Protein AF-A0A535VSK5-F1 (afdb_monomer)

Structure (mmCIF, N/CA/C/O backbone):
data_AF-A0A535VSK5-F1
#
_entry.id   AF-A0A535VSK5-F1
#
loop_
_atom_site.group_PDB
_atom_site.id
_atom_site.type_symbol
_atom_site.label_atom_id
_atom_site.label_alt_id
_atom_site.label_comp_id
_atom_site.label_asym_id
_atom_site.label_entity_id
_atom_site.label_seq_id
_atom_site.pdbx_PDB_ins_code
_atom_site.Cartn_x
_atom_site.Cartn_y
_atom_site.Cartn_z
_atom_site.occupancy
_atom_site.B_iso_or_equiv
_atom_site.auth_seq_id
_atom_site.auth_comp_id
_atom_site.auth_asym_id
_atom_site.auth_atom_id
_atom_site.pdbx_PDB_model_num
ATOM 1 N N . MET A 1 1 ? 16.316 -21.470 -12.311 1.00 53.22 1 MET A N 1
ATOM 2 C CA . MET A 1 1 ? 15.854 -22.425 -11.256 1.00 53.22 1 MET A CA 1
ATOM 3 C C . MET A 1 1 ? 17.047 -23.194 -10.708 1.00 53.22 1 MET A C 1
ATOM 5 O O . MET A 1 1 ? 17.878 -23.583 -11.518 1.00 53.22 1 MET A O 1
ATOM 9 N N . GLU A 1 2 ? 17.111 -23.492 -9.401 1.00 56.69 2 GLU A N 1
ATOM 10 C CA . GLU A 1 2 ? 18.167 -24.360 -8.816 1.00 56.69 2 GLU A CA 1
ATOM 11 C C . GLU A 1 2 ? 18.301 -25.724 -9.525 1.00 56.69 2 GLU A C 1
ATOM 13 O O . GLU A 1 2 ? 19.336 -26.376 -9.435 1.00 56.69 2 GLU A O 1
ATOM 18 N N . PHE A 1 3 ? 17.278 -26.132 -10.285 1.00 59.12 3 PHE A N 1
ATOM 19 C CA . PHE A 1 3 ? 17.227 -27.398 -11.014 1.00 59.12 3 PHE A CA 1
ATOM 20 C C . PHE A 1 3 ? 17.496 -27.295 -12.530 1.00 59.12 3 PHE A C 1
ATOM 22 O O . PHE A 1 3 ? 17.517 -28.319 -13.211 1.00 59.12 3 PHE A O 1
ATOM 29 N N . GLY A 1 4 ? 17.727 -26.100 -13.091 1.00 67.75 4 GLY A N 1
ATOM 30 C CA . GLY A 1 4 ? 17.980 -25.920 -14.530 1.00 67.75 4 GLY A CA 1
ATOM 31 C C . GLY A 1 4 ? 16.915 -26.585 -15.420 1.00 67.75 4 GLY A C 1
ATOM 32 O O . GLY A 1 4 ? 15.719 -26.440 -15.187 1.00 67.75 4 GLY A O 1
ATOM 33 N N . ASN A 1 5 ? 17.343 -27.357 -16.422 1.00 66.12 5 ASN A N 1
ATOM 34 C CA . ASN A 1 5 ? 16.457 -28.127 -17.312 1.00 66.12 5 ASN A CA 1
ATOM 35 C C . ASN A 1 5 ? 15.840 -29.383 -16.663 1.00 66.12 5 ASN A C 1
ATOM 37 O O . ASN A 1 5 ? 15.295 -30.225 -17.375 1.00 66.12 5 ASN A O 1
ATOM 41 N N . PHE A 1 6 ? 15.952 -29.565 -15.346 1.00 68.00 6 PHE A N 1
ATOM 42 C CA . PHE A 1 6 ? 15.429 -30.733 -14.651 1.00 68.00 6 PHE A CA 1
ATOM 43 C C . PHE A 1 6 ? 14.185 -30.378 -13.811 1.00 68.00 6 PHE A C 1
ATOM 45 O O . PHE A 1 6 ? 14.247 -29.451 -13.007 1.00 68.00 6 PHE A O 1
ATOM 52 N N . PRO A 1 7 ? 13.068 -31.124 -13.933 1.00 79.56 7 PRO A N 1
ATOM 53 C CA . PRO A 1 7 ? 12.851 -32.249 -14.846 1.00 79.56 7 PRO A CA 1
ATOM 54 C C . PRO A 1 7 ? 12.814 -31.837 -16.339 1.00 79.56 7 PRO A C 1
ATOM 56 O O . PRO A 1 7 ? 12.337 -30.745 -16.646 1.00 79.56 7 PRO A O 1
ATOM 59 N N . PRO A 1 8 ? 13.231 -32.717 -17.283 1.00 80.50 8 PRO A N 1
ATOM 60 C CA . PRO A 1 8 ? 13.334 -32.421 -18.730 1.00 80.50 8 PRO A CA 1
ATOM 61 C C . PRO A 1 8 ? 12.055 -31.894 -19.395 1.00 80.50 8 PRO A C 1
ATOM 63 O O . PRO A 1 8 ? 12.103 -31.226 -20.431 1.00 80.50 8 PRO A O 1
ATOM 66 N N . LEU A 1 9 ? 10.903 -32.186 -18.787 1.00 84.56 9 LEU A N 1
ATOM 67 C CA . LEU A 1 9 ? 9.603 -31.661 -19.197 1.00 84.56 9 LEU A CA 1
ATOM 68 C C . LEU A 1 9 ? 9.558 -30.128 -19.150 1.00 84.56 9 LEU A C 1
ATOM 70 O O . LEU A 1 9 ? 8.930 -29.525 -20.012 1.00 84.56 9 LEU A O 1
ATOM 74 N N . ILE A 1 10 ? 10.257 -29.498 -18.203 1.00 81.38 10 ILE A N 1
ATOM 75 C CA . ILE A 1 10 ? 10.309 -28.037 -18.080 1.00 81.38 10 ILE A CA 1
ATOM 76 C C . ILE A 1 10 ? 11.096 -27.437 -19.242 1.00 81.38 10 ILE A C 1
ATOM 78 O O . ILE A 1 10 ? 10.606 -26.520 -19.890 1.00 81.38 10 ILE A O 1
ATOM 82 N N . GLY A 1 11 ? 12.271 -27.987 -19.565 1.00 79.31 11 GLY A N 1
ATOM 83 C CA . GLY A 1 11 ? 13.054 -27.523 -20.715 1.00 79.31 11 GLY A CA 1
ATOM 84 C C . GLY A 1 11 ? 12.292 -27.677 -22.037 1.00 79.31 11 GLY A C 1
ATOM 85 O O . GLY A 1 11 ? 12.301 -26.775 -22.871 1.00 79.31 11 GLY A O 1
ATOM 86 N N . SER A 1 12 ? 11.559 -28.785 -22.192 1.00 84.19 12 SER A N 1
ATOM 87 C CA . SER A 1 12 ? 10.704 -29.030 -23.365 1.00 84.19 12 SER A CA 1
ATOM 88 C C . SER A 1 12 ? 9.541 -28.036 -23.446 1.00 84.19 12 SER A C 1
ATOM 90 O O . SER A 1 12 ? 9.220 -27.541 -24.523 1.00 84.19 12 SER A O 1
ATOM 92 N N . TYR A 1 13 ? 8.928 -27.719 -22.303 1.00 85.06 13 TYR A N 1
ATOM 93 C CA . TYR A 1 13 ? 7.873 -26.717 -22.208 1.00 85.06 13 TYR A CA 1
ATOM 94 C C . TYR A 1 13 ? 8.381 -25.317 -22.567 1.00 85.06 13 TYR A C 1
ATOM 96 O O . TYR A 1 13 ? 7.790 -24.673 -23.424 1.00 85.06 13 TYR A O 1
ATOM 104 N N . VAL A 1 14 ? 9.495 -24.877 -21.970 1.00 84.88 14 VAL A N 1
ATOM 105 C CA . VAL A 1 14 ? 10.128 -23.565 -22.212 1.00 84.88 14 VAL A CA 1
ATOM 106 C C . VAL A 1 14 ? 10.391 -23.349 -23.704 1.00 84.88 14 VAL A C 1
ATOM 108 O O . VAL A 1 14 ? 10.018 -22.312 -24.249 1.00 84.88 14 VAL A O 1
ATOM 111 N N . GLN A 1 15 ? 10.939 -24.362 -24.384 1.00 83.50 15 GLN A N 1
ATOM 112 C CA . GLN A 1 15 ? 11.131 -24.328 -25.836 1.00 83.50 15 GLN A CA 1
ATOM 113 C C . GLN A 1 15 ? 9.805 -24.268 -26.603 1.00 83.50 15 GLN A C 1
ATOM 115 O O . GLN A 1 15 ? 9.691 -23.507 -27.560 1.00 83.50 15 GLN A O 1
ATOM 120 N N . PHE A 1 16 ? 8.803 -25.051 -26.190 1.00 86.81 16 PHE A N 1
ATOM 121 C CA . PHE A 1 16 ? 7.487 -25.074 -26.831 1.00 86.81 16 PHE A CA 1
ATOM 122 C C . PHE A 1 16 ? 6.771 -23.719 -26.758 1.00 86.81 16 PHE A C 1
ATOM 124 O O . PHE A 1 16 ? 6.205 -23.282 -27.758 1.00 86.81 16 PHE A O 1
ATOM 131 N N . VAL A 1 17 ? 6.809 -23.043 -25.606 1.00 85.50 17 VAL A N 1
ATOM 132 C CA . VAL A 1 17 ? 6.156 -21.734 -25.430 1.00 85.50 17 VAL A CA 1
ATOM 133 C C . VAL A 1 17 ? 6.990 -20.555 -25.931 1.00 85.50 17 VAL A C 1
ATOM 135 O O . VAL A 1 17 ? 6.504 -19.430 -25.920 1.00 85.50 17 VAL A O 1
ATOM 138 N N . GLY A 1 18 ? 8.218 -20.798 -26.398 1.00 84.56 18 GLY A N 1
ATOM 139 C CA . GLY A 1 18 ? 9.080 -19.767 -26.975 1.00 84.56 18 GLY A CA 1
ATOM 140 C C . GLY A 1 18 ? 9.772 -18.873 -25.946 1.00 84.56 18 GLY A C 1
ATOM 141 O O . GLY A 1 18 ? 10.144 -17.749 -26.273 1.00 84.56 18 GLY A O 1
ATOM 142 N N . ILE A 1 19 ? 9.952 -19.347 -24.711 1.00 85.50 19 ILE A N 1
ATOM 143 C CA . ILE A 1 19 ? 10.733 -18.633 -23.697 1.00 85.50 19 ILE A CA 1
ATOM 144 C C . ILE A 1 19 ? 12.223 -18.929 -23.926 1.00 85.50 19 ILE A C 1
ATOM 146 O O . ILE A 1 19 ? 12.616 -20.082 -24.107 1.00 85.50 19 ILE A O 1
ATOM 150 N N . ASN A 1 20 ? 13.059 -17.885 -23.932 1.00 83.44 20 ASN A N 1
ATOM 151 C CA . ASN A 1 20 ? 14.455 -17.979 -24.384 1.00 83.44 20 ASN A CA 1
ATOM 152 C C . ASN A 1 20 ? 15.338 -18.839 -23.466 1.00 83.44 20 ASN A C 1
ATOM 154 O O . ASN A 1 20 ? 16.284 -19.474 -23.937 1.00 83.44 20 ASN A O 1
ATOM 158 N N . SER A 1 21 ? 15.044 -18.873 -22.164 1.00 84.62 21 SER A N 1
ATOM 159 C CA . SER A 1 21 ? 15.812 -19.641 -21.188 1.00 84.62 21 SER A CA 1
ATOM 160 C C . SER A 1 21 ? 14.972 -20.096 -19.990 1.00 84.62 21 SER A C 1
ATOM 162 O O . SER A 1 21 ? 13.895 -19.574 -19.705 1.00 84.62 21 SER A O 1
ATOM 164 N N . VAL A 1 22 ? 15.485 -21.077 -19.241 1.00 83.62 22 VAL A N 1
ATOM 165 C CA . VAL A 1 22 ? 14.878 -21.498 -17.964 1.00 83.62 22 VAL A CA 1
ATOM 166 C C . VAL A 1 22 ? 14.908 -20.370 -16.931 1.00 83.62 22 VAL A C 1
ATOM 168 O O . VAL A 1 22 ? 14.043 -20.322 -16.057 1.00 83.62 22 VAL A O 1
ATOM 171 N N . ASP A 1 23 ? 15.887 -19.471 -17.012 1.00 84.69 23 ASP A N 1
ATOM 172 C CA . ASP A 1 23 ? 15.991 -18.345 -16.089 1.00 84.69 23 ASP A CA 1
ATOM 173 C C . ASP A 1 23 ? 14.960 -17.263 -16.411 1.00 84.69 23 ASP A C 1
ATOM 175 O O . ASP A 1 23 ? 14.339 -16.752 -15.484 1.00 84.69 23 ASP A O 1
ATOM 179 N N . ASP A 1 24 ? 14.660 -17.019 -17.689 1.00 85.06 24 ASP A N 1
ATOM 180 C CA . ASP A 1 24 ? 13.545 -16.148 -18.089 1.00 85.06 24 ASP A CA 1
ATOM 181 C C . ASP A 1 24 ? 12.202 -16.723 -17.626 1.00 85.06 24 ASP A C 1
ATOM 183 O O . ASP A 1 24 ? 11.359 -16.004 -17.093 1.00 85.06 24 ASP A O 1
ATOM 187 N N . PHE A 1 25 ? 12.020 -18.043 -17.753 1.00 87.31 25 PHE A N 1
ATOM 188 C CA . PHE A 1 25 ? 10.828 -18.719 -17.237 1.00 87.31 25 PHE A CA 1
ATOM 189 C C . PHE A 1 25 ? 10.725 -18.614 -15.709 1.00 87.31 25 PHE A C 1
ATOM 191 O O . PHE A 1 25 ? 9.654 -18.340 -15.169 1.00 87.31 25 PHE A O 1
ATOM 198 N N . ALA A 1 26 ? 11.839 -18.794 -14.995 1.00 87.12 26 ALA A N 1
ATOM 199 C CA . ALA A 1 26 ? 11.881 -18.615 -13.548 1.00 87.12 26 ALA A CA 1
ATOM 200 C C . ALA A 1 26 ? 11.580 -17.162 -13.150 1.00 87.12 26 ALA A C 1
ATOM 202 O O . ALA A 1 26 ? 10.839 -16.942 -12.196 1.00 87.12 26 ALA A O 1
ATOM 203 N N . GLY A 1 27 ? 12.102 -16.185 -13.895 1.00 87.50 27 GLY A N 1
ATOM 204 C CA . GLY A 1 27 ? 11.807 -14.767 -13.713 1.00 87.50 27 GLY A CA 1
ATOM 205 C C . GLY A 1 27 ? 10.319 -14.466 -13.880 1.00 87.50 27 GLY A C 1
ATOM 206 O O . GLY A 1 27 ? 9.726 -13.845 -13.001 1.00 87.50 27 GLY A O 1
ATOM 207 N N . ALA A 1 28 ? 9.691 -14.989 -14.936 1.00 88.12 28 ALA A N 1
ATOM 208 C CA . ALA A 1 28 ? 8.254 -14.846 -15.170 1.00 88.12 28 ALA A CA 1
ATOM 209 C C . ALA A 1 28 ? 7.414 -15.464 -14.037 1.00 88.12 28 ALA A C 1
ATOM 211 O O . ALA A 1 28 ? 6.463 -14.841 -13.558 1.00 88.12 28 ALA A O 1
ATOM 212 N N . LEU A 1 29 ? 7.786 -16.656 -13.554 1.00 90.06 29 LEU A N 1
ATOM 213 C CA . LEU A 1 29 ? 7.117 -17.309 -12.424 1.00 90.06 29 LEU A CA 1
ATOM 214 C C . LEU A 1 29 ? 7.270 -16.524 -11.119 1.00 90.06 29 LEU A C 1
ATOM 216 O O . LEU A 1 29 ? 6.291 -16.354 -10.396 1.00 90.06 29 LEU A O 1
ATOM 220 N N . VAL A 1 30 ? 8.479 -16.050 -10.807 1.00 90.88 30 VAL A N 1
ATOM 221 C CA . VAL A 1 30 ? 8.754 -15.278 -9.586 1.00 90.88 30 VAL A CA 1
ATOM 222 C C . VAL A 1 30 ? 8.030 -13.935 -9.622 1.00 90.88 30 VAL A C 1
ATOM 224 O O . VAL A 1 30 ? 7.396 -13.573 -8.631 1.00 90.88 30 VAL A O 1
ATOM 227 N N . GLY A 1 31 ? 8.060 -13.235 -10.759 1.00 90.56 31 GLY A N 1
ATOM 228 C CA . GLY A 1 31 ? 7.305 -11.998 -10.957 1.00 90.56 31 GLY A CA 1
ATOM 229 C C . GLY A 1 31 ? 5.812 -12.228 -10.736 1.00 90.56 31 GLY A C 1
ATOM 230 O O . GLY A 1 31 ? 5.207 -11.600 -9.869 1.00 90.56 31 GLY A O 1
ATOM 231 N N . SER A 1 32 ? 5.245 -13.225 -11.419 1.00 92.69 32 SER A N 1
ATOM 232 C CA . SER A 1 32 ? 3.825 -13.574 -11.287 1.00 92.69 32 SER A CA 1
ATOM 233 C C . SER A 1 32 ? 3.434 -13.957 -9.860 1.00 92.69 32 SER A C 1
ATOM 235 O O . SER A 1 32 ? 2.407 -13.513 -9.351 1.00 92.69 32 SER A O 1
ATOM 237 N N . HIS A 1 33 ? 4.273 -14.741 -9.180 1.00 92.56 33 HIS A N 1
ATOM 238 C CA . HIS A 1 33 ? 4.063 -15.104 -7.782 1.00 92.56 33 HIS A CA 1
ATOM 239 C C . HIS A 1 33 ? 4.048 -13.874 -6.866 1.00 92.56 33 HIS A C 1
ATOM 241 O O . HIS A 1 33 ? 3.184 -13.773 -5.996 1.00 92.56 33 HIS A O 1
ATOM 247 N N . SER A 1 34 ? 4.981 -12.939 -7.065 1.00 92.25 34 SER A N 1
ATOM 248 C CA . SER A 1 34 ? 5.084 -11.718 -6.263 1.00 92.25 34 SER A CA 1
ATOM 249 C C . SER A 1 34 ? 3.844 -10.826 -6.412 1.00 92.25 34 SER A C 1
ATOM 251 O O . SER A 1 34 ? 3.254 -10.420 -5.406 1.00 92.25 34 SER A O 1
ATOM 253 N N . HIS A 1 35 ? 3.385 -10.585 -7.646 1.00 92.69 35 HIS A N 1
ATOM 254 C CA . HIS A 1 35 ? 2.189 -9.773 -7.894 1.00 92.69 35 HIS A CA 1
ATOM 255 C C . HIS A 1 35 ? 0.920 -10.424 -7.323 1.00 92.69 35 HIS A C 1
ATOM 257 O O . HIS A 1 35 ? 0.152 -9.764 -6.617 1.00 92.69 35 HIS A O 1
ATOM 263 N N . GLU A 1 36 ? 0.725 -11.733 -7.521 1.00 95.31 36 GLU A N 1
ATOM 264 C CA . GLU A 1 36 ? -0.435 -12.444 -6.965 1.00 95.31 36 GLU A CA 1
ATOM 265 C C . GLU A 1 36 ? -0.406 -12.511 -5.429 1.00 95.31 36 GLU A C 1
ATOM 267 O O . GLU A 1 36 ? -1.458 -12.430 -4.788 1.00 95.31 36 GLU A O 1
ATOM 272 N N . MET A 1 37 ? 0.777 -12.605 -4.809 1.00 95.12 37 MET A N 1
ATOM 273 C CA . MET A 1 37 ? 0.939 -12.497 -3.353 1.00 95.12 37 MET A CA 1
ATOM 274 C C . MET A 1 37 ? 0.472 -11.129 -2.844 1.00 95.12 37 MET A C 1
ATOM 276 O O . MET A 1 37 ? -0.312 -11.065 -1.892 1.00 95.12 37 MET A O 1
ATOM 280 N N . ALA A 1 38 ? 0.902 -10.042 -3.492 1.00 93.38 38 ALA A N 1
ATOM 281 C CA . ALA A 1 38 ? 0.494 -8.688 -3.128 1.00 93.38 38 ALA A CA 1
ATOM 282 C C . ALA A 1 38 ? -1.030 -8.507 -3.249 1.00 93.38 38 ALA A C 1
ATOM 284 O O . ALA A 1 38 ? -1.680 -8.075 -2.291 1.00 93.38 38 ALA A O 1
ATOM 285 N N . VAL A 1 39 ? -1.621 -8.911 -4.380 1.00 96.31 39 VAL A N 1
ATOM 286 C CA . VAL A 1 39 ? -3.078 -8.873 -4.602 1.00 96.31 39 VAL A CA 1
ATOM 287 C C . VAL A 1 39 ? -3.818 -9.697 -3.552 1.00 96.31 39 VAL A C 1
ATOM 289 O O . VAL A 1 39 ? -4.763 -9.201 -2.939 1.00 96.31 39 VAL A O 1
ATOM 292 N N . SER A 1 40 ? -3.377 -10.925 -3.282 1.00 96.31 40 SER A N 1
ATOM 293 C CA . SER A 1 40 ? -4.026 -11.822 -2.318 1.00 96.31 40 SER A CA 1
ATOM 294 C C . SER A 1 40 ? -4.043 -11.241 -0.904 1.00 96.31 40 SER A C 1
ATOM 296 O O . SER A 1 40 ? -5.070 -11.287 -0.221 1.00 96.31 40 SER A O 1
ATOM 298 N N . VAL A 1 41 ? -2.929 -10.647 -0.464 1.00 95.94 41 VAL A N 1
ATOM 299 C CA . VAL A 1 41 ? -2.845 -9.976 0.840 1.00 95.94 41 VAL A CA 1
ATOM 300 C C . VAL A 1 41 ? -3.761 -8.752 0.877 1.00 95.94 41 VAL A C 1
ATOM 302 O O . VAL A 1 41 ? -4.514 -8.589 1.838 1.00 95.94 41 VAL A O 1
ATOM 305 N N . MET A 1 42 ? -3.764 -7.919 -0.168 1.00 96.94 42 MET A N 1
ATOM 306 C CA . MET A 1 42 ? -4.659 -6.760 -0.261 1.00 96.94 42 MET A CA 1
ATOM 307 C C . MET A 1 42 ? -6.138 -7.165 -0.185 1.00 96.94 42 MET A C 1
ATOM 309 O O . MET A 1 42 ? -6.899 -6.589 0.596 1.00 96.94 42 MET A O 1
ATOM 313 N N . VAL A 1 43 ? -6.538 -8.197 -0.929 1.00 97.69 43 VAL A N 1
ATOM 314 C CA . VAL A 1 43 ? -7.901 -8.750 -0.913 1.00 97.69 43 VAL A CA 1
ATOM 315 C C . VAL A 1 43 ? -8.269 -9.230 0.488 1.00 97.69 43 VAL A C 1
ATOM 317 O O . VAL A 1 43 ? -9.330 -8.871 1.003 1.00 97.69 43 VAL A O 1
ATOM 320 N N . LEU A 1 44 ? -7.381 -9.990 1.137 1.00 97.50 44 LEU A N 1
ATOM 321 C CA . LEU A 1 44 ? -7.585 -10.463 2.505 1.00 97.50 44 LEU A CA 1
ATOM 322 C C . LEU A 1 44 ? -7.803 -9.292 3.472 1.00 97.50 44 LEU A C 1
ATOM 324 O O . LEU A 1 44 ? -8.754 -9.316 4.254 1.00 97.50 44 LEU A O 1
ATOM 328 N N . ILE A 1 45 ? -6.970 -8.252 3.400 1.00 97.44 45 ILE A N 1
ATOM 329 C CA . ILE A 1 45 ? -7.085 -7.059 4.248 1.00 97.44 45 ILE A CA 1
ATOM 330 C C . ILE A 1 45 ? -8.438 -6.373 4.043 1.00 97.44 45 ILE A C 1
ATOM 332 O O . ILE A 1 45 ? -9.124 -6.071 5.022 1.00 97.44 45 ILE A O 1
ATOM 336 N N . VAL A 1 46 ? -8.861 -6.168 2.792 1.00 97.12 46 VAL A N 1
ATOM 337 C CA . VAL A 1 46 ? -10.149 -5.529 2.479 1.00 97.12 46 VAL A CA 1
ATOM 338 C C . VAL A 1 46 ? -11.325 -6.352 3.007 1.00 97.12 46 VAL A C 1
ATOM 340 O O . VAL A 1 46 ? -12.250 -5.795 3.607 1.00 97.12 46 VAL A O 1
ATOM 343 N N . VAL A 1 47 ? -11.291 -7.676 2.837 1.00 96.00 47 VAL A N 1
ATOM 344 C CA . VAL A 1 47 ? -12.342 -8.577 3.331 1.00 96.00 47 VAL A CA 1
ATOM 345 C C . VAL A 1 47 ? -12.395 -8.573 4.858 1.00 96.00 47 VAL A C 1
ATOM 347 O O . VAL A 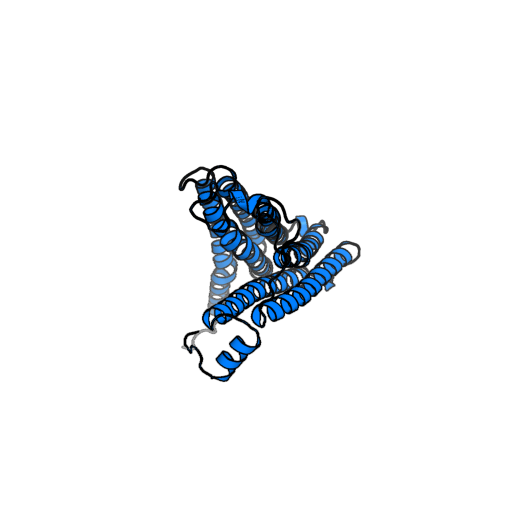1 47 ? -13.479 -8.426 5.428 1.00 96.00 47 VAL A O 1
ATOM 350 N N . LEU A 1 48 ? -11.246 -8.664 5.536 1.00 95.62 48 LEU A N 1
ATOM 351 C CA . LEU A 1 48 ? -11.167 -8.595 6.997 1.00 95.62 48 LEU A CA 1
ATOM 352 C C . LEU A 1 48 ? -11.683 -7.254 7.521 1.00 95.62 48 LEU A C 1
ATOM 354 O O . LEU A 1 48 ? -12.458 -7.223 8.479 1.00 95.62 48 LEU A O 1
ATOM 358 N N . MET A 1 49 ? -11.316 -6.155 6.864 1.00 93.62 49 MET A N 1
ATOM 359 C CA . MET A 1 49 ? -11.806 -4.818 7.177 1.00 93.62 49 MET A CA 1
ATOM 360 C C . MET A 1 49 ? -13.335 -4.737 7.046 1.00 93.62 49 MET A C 1
ATOM 362 O O . MET A 1 49 ? -14.011 -4.277 7.971 1.00 93.62 49 MET A O 1
ATOM 366 N N . ALA A 1 50 ? -13.903 -5.238 5.944 1.00 92.88 50 ALA A N 1
ATOM 367 C CA . ALA A 1 50 ? -15.349 -5.274 5.732 1.00 92.88 50 ALA A CA 1
ATOM 368 C C . ALA A 1 50 ? -16.068 -6.127 6.793 1.00 92.88 50 ALA A C 1
ATOM 370 O O . ALA A 1 50 ? -17.064 -5.691 7.380 1.00 92.88 50 ALA A O 1
ATOM 371 N N . GLN A 1 51 ? -15.559 -7.331 7.064 1.00 92.38 51 GLN A N 1
ATOM 372 C CA . GLN A 1 51 ? -16.151 -8.267 8.016 1.00 92.38 51 GLN A CA 1
ATOM 373 C C . GLN A 1 51 ? -16.108 -7.712 9.440 1.00 92.38 51 GLN A C 1
ATOM 375 O O . GLN A 1 51 ? -17.126 -7.676 10.134 1.00 92.38 51 GLN A O 1
ATOM 380 N N . GLN A 1 52 ? -14.938 -7.259 9.884 1.00 89.38 52 GLN A N 1
ATOM 381 C CA . GLN A 1 52 ? -14.733 -6.815 11.254 1.00 89.38 52 GLN A CA 1
ATOM 382 C C . GLN A 1 52 ? -15.484 -5.525 11.573 1.00 89.38 52 GLN A C 1
ATOM 384 O O . GLN A 1 52 ? -16.010 -5.377 12.676 1.00 89.38 52 GLN A O 1
ATOM 389 N N . PHE A 1 53 ? -15.586 -4.609 10.615 1.00 83.00 53 PHE A N 1
ATOM 390 C CA . PHE A 1 53 ? -16.358 -3.384 10.791 1.00 83.00 53 PHE A CA 1
ATOM 391 C C . PHE A 1 53 ? -17.822 -3.531 10.360 1.00 83.00 53 PHE A C 1
ATOM 393 O O . PHE A 1 53 ? -18.497 -2.535 10.079 1.00 83.00 53 PHE A O 1
ATOM 400 N N . GLY A 1 54 ? -18.321 -4.770 10.358 1.00 79.81 54 GLY A N 1
ATOM 401 C CA . GLY A 1 54 ? -19.741 -5.077 10.431 1.00 79.81 54 GLY A CA 1
ATOM 402 C C . GLY A 1 54 ? -20.499 -4.922 9.122 1.00 79.81 54 GLY A C 1
ATOM 403 O O . GLY A 1 54 ? -21.659 -4.526 9.169 1.00 79.81 54 GLY A O 1
ATOM 404 N N . TYR A 1 55 ? -19.894 -5.234 7.969 1.00 78.75 55 TYR A N 1
ATOM 405 C CA . TYR A 1 55 ? -20.568 -5.205 6.660 1.00 78.75 55 TYR A CA 1
ATOM 406 C C . TYR A 1 55 ? -21.986 -5.810 6.682 1.00 78.75 55 TYR A C 1
ATOM 408 O O . TYR A 1 55 ? -22.924 -5.197 6.174 1.00 78.75 55 TYR A O 1
ATOM 416 N N . SER A 1 56 ? -22.170 -6.963 7.336 1.00 73.69 56 SER A N 1
ATOM 417 C CA . SER A 1 56 ? -23.464 -7.660 7.447 1.00 73.69 56 SER A CA 1
ATOM 418 C C . SER A 1 56 ? -24.549 -6.864 8.182 1.00 73.69 56 SER A C 1
ATOM 420 O O . SER A 1 56 ? -25.736 -7.057 7.924 1.00 73.69 56 SER A O 1
ATOM 422 N N . MET A 1 57 ? -24.152 -5.948 9.063 1.00 75.94 57 MET A N 1
ATOM 423 C CA . MET A 1 57 ? -25.051 -5.110 9.857 1.00 75.94 57 MET A CA 1
ATOM 424 C C . MET A 1 57 ? -25.406 -3.792 9.153 1.00 75.94 57 MET A C 1
ATOM 426 O O . MET A 1 57 ? -26.268 -3.052 9.633 1.00 75.94 57 MET A O 1
ATOM 430 N N . ARG A 1 58 ? -24.769 -3.486 8.013 1.00 79.31 58 ARG A N 1
ATOM 431 C CA . ARG A 1 58 ? -24.959 -2.222 7.290 1.00 79.31 58 ARG A CA 1
ATOM 432 C C . ARG A 1 58 ? -26.264 -2.205 6.501 1.00 79.31 58 ARG A C 1
ATOM 434 O O . ARG A 1 58 ? -26.769 -3.232 6.045 1.00 79.31 58 ARG A O 1
ATOM 441 N N . LYS A 1 59 ? -26.803 -1.001 6.298 1.00 84.25 59 LYS A N 1
ATOM 442 C CA . LYS A 1 59 ? -28.010 -0.735 5.497 1.00 84.25 59 LYS A CA 1
ATOM 443 C C . LYS A 1 59 ? -27.800 0.502 4.618 1.00 84.25 59 LYS A C 1
ATOM 445 O O . LYS A 1 59 ? -26.906 1.304 4.875 1.00 84.25 59 LYS A O 1
ATOM 450 N N . GLY A 1 60 ? -28.632 0.656 3.589 1.00 88.50 60 GLY A N 1
ATOM 451 C CA . GLY A 1 60 ? -28.624 1.837 2.720 1.00 88.50 60 GLY A CA 1
ATOM 452 C C . GLY A 1 60 ? -27.321 2.023 1.934 1.00 88.50 60 GLY A C 1
ATOM 453 O O . GLY A 1 60 ? -26.682 1.050 1.533 1.00 88.50 60 GLY A O 1
ATOM 454 N N . SER A 1 61 ? -26.931 3.282 1.724 1.00 89.12 61 SER A N 1
ATOM 455 C CA . SER A 1 61 ? -25.809 3.673 0.857 1.00 89.12 61 SER A CA 1
ATOM 456 C C . SER A 1 61 ? -24.463 3.083 1.282 1.00 89.12 61 SER A C 1
ATOM 458 O O . SER A 1 61 ? -23.707 2.642 0.421 1.00 89.12 61 SER A O 1
ATOM 460 N N . ALA A 1 62 ? -24.176 3.000 2.585 1.00 90.06 62 ALA A N 1
ATOM 461 C CA . ALA A 1 62 ? -22.928 2.418 3.084 1.00 90.06 62 ALA A CA 1
ATOM 462 C C . ALA A 1 62 ? -22.797 0.929 2.717 1.00 90.06 62 ALA A C 1
ATOM 464 O O . ALA A 1 62 ? -21.720 0.475 2.335 1.00 90.06 62 ALA A O 1
ATOM 465 N N . ARG A 1 63 ? -23.898 0.163 2.764 1.00 91.31 63 ARG A N 1
ATOM 466 C CA . ARG A 1 63 ? -23.891 -1.243 2.330 1.00 91.31 63 ARG A CA 1
ATOM 467 C C . ARG A 1 63 ? -23.670 -1.360 0.827 1.00 91.31 63 ARG A C 1
ATOM 469 O O . ARG A 1 63 ? -22.877 -2.198 0.411 1.00 91.31 63 ARG A O 1
ATOM 476 N N . THR A 1 64 ? -24.355 -0.536 0.034 1.00 93.31 64 THR A N 1
ATOM 477 C CA . THR A 1 64 ? -24.192 -0.527 -1.426 1.00 93.31 64 THR A CA 1
ATOM 478 C C . THR A 1 64 ? -22.754 -0.199 -1.810 1.00 93.31 64 THR A C 1
ATOM 480 O O . THR A 1 64 ? -22.166 -0.912 -2.613 1.00 93.31 64 THR A O 1
ATOM 483 N N . LEU A 1 65 ? -22.157 0.818 -1.185 1.00 94.31 65 LEU A N 1
ATOM 484 C CA . LEU A 1 65 ? -20.785 1.230 -1.466 1.00 94.31 65 LEU A CA 1
ATOM 485 C C . LEU A 1 65 ? -19.774 0.123 -1.140 1.00 94.31 65 LEU A C 1
ATOM 487 O O . LEU A 1 65 ? -18.936 -0.208 -1.974 1.00 94.31 65 LEU A O 1
ATOM 491 N N . ALA A 1 66 ? -19.902 -0.510 0.031 1.00 94.19 66 ALA A N 1
ATOM 492 C CA . ALA A 1 66 ? -19.057 -1.645 0.390 1.00 94.19 66 ALA A CA 1
ATOM 493 C C . ALA A 1 66 ? -19.282 -2.860 -0.529 1.00 94.19 66 ALA A C 1
ATOM 495 O O . ALA A 1 66 ? -18.327 -3.555 -0.854 1.00 94.19 66 ALA A O 1
ATOM 496 N N . ALA A 1 67 ? -20.517 -3.115 -0.976 1.00 95.44 67 ALA A N 1
ATOM 497 C CA . ALA A 1 67 ? -20.815 -4.205 -1.907 1.00 95.44 67 ALA A CA 1
ATOM 498 C C . ALA A 1 67 ? -20.178 -3.976 -3.285 1.00 95.44 67 ALA A C 1
ATOM 500 O O . ALA A 1 67 ? -19.602 -4.904 -3.848 1.00 95.44 67 ALA A O 1
ATOM 501 N N . ILE A 1 68 ? -20.241 -2.744 -3.801 1.00 97.25 68 ILE A N 1
ATOM 502 C CA . ILE A 1 68 ? -19.554 -2.358 -5.038 1.00 97.25 68 ILE A CA 1
ATOM 503 C C . ILE A 1 68 ? -18.047 -2.541 -4.857 1.00 97.25 68 ILE A C 1
ATOM 505 O O . ILE A 1 68 ? -17.427 -3.219 -5.667 1.00 97.25 68 ILE A O 1
ATOM 509 N N . GLY A 1 69 ? -17.476 -2.024 -3.764 1.00 97.50 69 GLY A N 1
ATOM 510 C CA . GLY A 1 69 ? -16.051 -2.172 -3.462 1.00 97.50 69 GLY A CA 1
ATOM 511 C C . GLY A 1 69 ? -15.585 -3.628 -3.419 1.00 97.50 69 GLY A C 1
ATOM 512 O O . GLY A 1 69 ? -14.629 -3.984 -4.098 1.00 97.50 69 GLY A O 1
ATOM 513 N N . LEU A 1 70 ? -16.303 -4.493 -2.697 1.00 97.56 70 LEU A N 1
ATOM 514 C CA . LEU A 1 70 ? -16.005 -5.930 -2.637 1.00 97.56 70 LEU A CA 1
ATOM 515 C C . LEU A 1 70 ? -16.168 -6.627 -3.995 1.00 97.56 70 LEU A C 1
ATOM 517 O O . LEU A 1 70 ? -15.409 -7.542 -4.302 1.00 97.56 70 LEU A O 1
ATOM 521 N N . SER A 1 71 ? -17.128 -6.193 -4.817 1.00 98.25 71 SER A N 1
ATOM 522 C CA . SER A 1 71 ? -17.312 -6.736 -6.169 1.00 98.25 71 SER A CA 1
ATOM 523 C C . SER A 1 71 ? -16.152 -6.350 -7.086 1.00 98.25 71 SER A C 1
ATOM 525 O O . SER A 1 71 ? -15.653 -7.201 -7.814 1.00 98.25 71 SER A O 1
ATOM 527 N N . LEU A 1 72 ? -15.688 -5.096 -7.020 1.00 98.56 72 LEU A N 1
ATOM 528 C CA . LEU A 1 72 ? -14.507 -4.643 -7.759 1.00 98.56 72 LEU A CA 1
ATOM 529 C C . LEU A 1 72 ? -13.264 -5.425 -7.340 1.00 98.56 72 LEU A C 1
ATOM 531 O O . LEU A 1 72 ? -12.555 -5.918 -8.207 1.00 98.56 72 LEU A O 1
ATOM 535 N N . VAL A 1 73 ? -13.056 -5.615 -6.035 1.00 98.38 73 VAL A N 1
ATOM 536 C CA . VAL A 1 73 ? -11.939 -6.412 -5.508 1.00 98.38 73 VAL A CA 1
ATOM 537 C C . VAL A 1 73 ? -11.992 -7.834 -6.058 1.00 98.38 73 VAL A C 1
ATOM 539 O O . VAL A 1 73 ? -10.994 -8.303 -6.587 1.00 98.38 73 VAL A O 1
ATOM 542 N N . ALA A 1 74 ? -13.156 -8.492 -6.018 1.00 98.25 74 ALA A N 1
ATOM 543 C CA . ALA A 1 74 ? -13.315 -9.849 -6.537 1.00 98.25 74 ALA A CA 1
ATOM 544 C C . ALA A 1 74 ? -13.054 -9.947 -8.051 1.00 98.25 74 ALA A C 1
ATOM 546 O O . ALA A 1 74 ? -12.368 -10.866 -8.496 1.00 98.25 74 ALA A O 1
ATOM 547 N N . ILE A 1 75 ? -13.570 -8.999 -8.844 1.00 98.38 75 ILE A N 1
ATOM 548 C CA . ILE A 1 75 ? -13.307 -8.938 -10.290 1.00 98.38 75 ILE A CA 1
ATOM 549 C C . I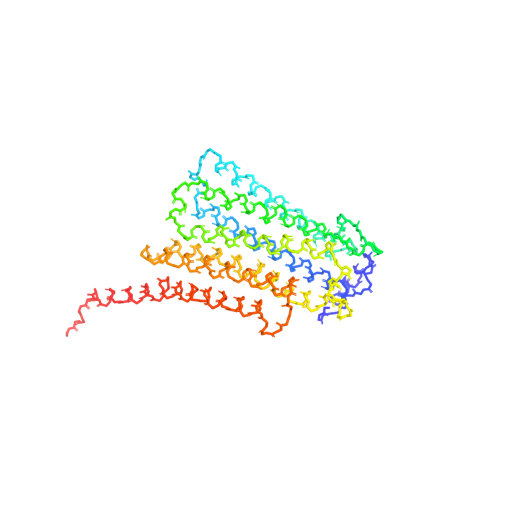LE A 1 75 ? -11.813 -8.712 -10.537 1.00 98.38 75 ILE A C 1
ATOM 551 O O . ILE A 1 75 ? -11.220 -9.425 -11.340 1.00 98.38 75 ILE A O 1
ATOM 555 N N . GLY A 1 76 ? -11.203 -7.765 -9.820 1.00 98.06 76 GLY A N 1
ATOM 556 C CA . GLY A 1 76 ? -9.776 -7.470 -9.892 1.00 98.06 76 GLY A CA 1
ATOM 557 C C . GLY A 1 76 ? -8.920 -8.696 -9.607 1.00 98.06 76 GLY A C 1
ATOM 558 O O . GLY A 1 76 ? -8.043 -9.003 -10.401 1.00 98.06 76 GLY A O 1
ATOM 559 N N . THR A 1 77 ? -9.226 -9.456 -8.551 1.00 98.00 77 THR A N 1
ATOM 560 C CA . THR A 1 77 ? -8.526 -10.713 -8.241 1.00 98.00 77 THR A CA 1
ATOM 561 C C . THR A 1 77 ? -8.607 -11.706 -9.393 1.00 98.00 77 THR A C 1
ATOM 563 O O . THR A 1 77 ? -7.583 -12.224 -9.814 1.00 98.00 77 THR A O 1
ATOM 566 N N . VAL A 1 78 ? -9.801 -11.950 -9.943 1.00 98.19 78 VAL A N 1
ATOM 567 C CA . VAL A 1 78 ? -9.963 -12.903 -11.053 1.00 98.19 78 VAL A CA 1
ATOM 568 C C . VAL A 1 78 ? -9.185 -12.452 -12.289 1.00 98.19 78 VAL A C 1
ATOM 570 O O . VAL A 1 78 ? -8.526 -13.272 -12.924 1.00 98.19 78 VAL A O 1
ATOM 573 N N . VAL A 1 79 ? -9.247 -11.162 -12.632 1.00 97.81 79 VAL A N 1
ATOM 574 C CA . VAL A 1 79 ? -8.525 -10.614 -13.789 1.00 97.81 79 VAL A CA 1
ATOM 575 C C . VAL A 1 79 ? -7.014 -10.723 -13.586 1.00 97.81 79 VAL A C 1
ATOM 577 O O . VAL A 1 79 ? -6.339 -11.219 -14.484 1.00 97.81 79 VAL A O 1
ATOM 580 N N . MET A 1 80 ? -6.501 -10.346 -12.412 1.00 97.44 80 MET A N 1
ATOM 581 C CA . MET A 1 80 ? -5.076 -10.457 -12.077 1.00 97.44 80 MET A CA 1
ATOM 582 C C . MET A 1 80 ? -4.593 -11.899 -12.165 1.00 97.44 80 MET A C 1
ATOM 584 O O . MET A 1 80 ? -3.648 -12.172 -12.901 1.00 97.44 80 MET A O 1
ATOM 588 N N . THR A 1 81 ? -5.324 -12.842 -11.565 1.00 96.50 81 THR A N 1
ATOM 589 C CA . THR A 1 81 ? -4.967 -14.261 -11.633 1.00 96.50 81 THR A CA 1
ATOM 590 C C . THR A 1 81 ? -4.918 -14.762 -13.076 1.00 96.50 81 THR A C 1
ATOM 592 O O . THR A 1 81 ? -4.000 -15.491 -13.440 1.00 96.50 81 THR A O 1
ATOM 595 N N . VAL A 1 82 ? -5.862 -14.367 -13.938 1.00 96.38 82 VAL A N 1
ATOM 596 C CA . VAL A 1 82 ? -5.823 -14.744 -15.362 1.00 96.38 82 VAL A CA 1
ATOM 597 C C . VAL A 1 82 ? -4.612 -14.129 -16.069 1.00 96.38 82 VAL A C 1
ATOM 599 O O . VAL A 1 82 ? -3.919 -14.839 -16.800 1.00 96.38 82 VAL A O 1
ATOM 602 N N . MET A 1 83 ? -4.338 -12.840 -15.845 1.00 95.62 83 MET A N 1
ATOM 603 C CA . MET A 1 83 ? -3.190 -12.144 -16.433 1.00 95.62 83 MET A CA 1
ATOM 604 C C . MET A 1 83 ? -1.875 -12.795 -16.008 1.00 95.62 83 MET A C 1
ATOM 606 O O . MET A 1 83 ? -1.044 -13.098 -16.858 1.00 95.62 83 MET A O 1
ATOM 610 N N . TYR A 1 84 ? -1.704 -13.085 -14.722 1.00 94.75 84 TYR A N 1
ATOM 611 C CA . TYR A 1 84 ? -0.457 -13.623 -14.197 1.00 94.75 84 TYR A CA 1
ATOM 612 C C . TYR A 1 84 ? -0.291 -15.127 -14.398 1.00 94.75 84 TYR A C 1
ATOM 614 O O . TYR A 1 84 ? 0.837 -15.600 -14.480 1.00 94.75 84 TYR A O 1
ATOM 622 N N . VAL A 1 85 ? -1.369 -15.882 -14.618 1.00 93.75 85 VAL A N 1
ATOM 623 C CA . VAL A 1 85 ? -1.260 -17.227 -15.206 1.00 93.75 85 VAL A CA 1
ATOM 624 C C . VAL A 1 85 ? -0.791 -17.132 -16.660 1.00 93.75 85 VAL A C 1
ATOM 626 O O . VAL A 1 85 ? 0.109 -17.866 -17.057 1.00 93.75 85 VAL A O 1
ATOM 629 N N . ALA A 1 86 ? -1.341 -16.219 -17.465 1.00 92.75 86 ALA A N 1
ATOM 630 C CA . ALA A 1 86 ? -0.878 -16.042 -18.841 1.00 92.75 86 ALA A CA 1
ATOM 631 C C . ALA A 1 86 ? 0.593 -15.590 -18.893 1.00 92.75 86 ALA A C 1
ATOM 633 O O . ALA A 1 86 ? 1.376 -16.175 -19.640 1.00 92.75 86 ALA A O 1
ATOM 634 N N . ALA A 1 87 ? 0.984 -14.619 -18.066 1.00 90.38 87 ALA A N 1
ATOM 635 C CA . ALA A 1 87 ? 2.351 -14.107 -17.998 1.00 90.38 87 ALA A CA 1
ATOM 636 C C . ALA A 1 87 ? 3.351 -15.144 -17.461 1.00 90.38 87 ALA A C 1
ATOM 638 O O . ALA A 1 87 ? 4.454 -15.261 -17.981 1.00 90.38 87 ALA A O 1
ATOM 639 N N . ALA A 1 88 ? 2.958 -15.957 -16.475 1.00 88.25 88 ALA A N 1
ATOM 640 C CA . ALA A 1 88 ? 3.804 -17.020 -15.934 1.00 88.25 88 ALA A CA 1
ATOM 641 C C . ALA A 1 88 ? 4.122 -18.123 -16.952 1.00 88.25 88 ALA A C 1
ATOM 643 O O . ALA A 1 88 ? 5.194 -18.724 -16.904 1.00 88.25 88 ALA A O 1
ATOM 644 N N . PHE A 1 89 ? 3.168 -18.443 -17.828 1.00 88.94 89 PHE A N 1
ATOM 645 C CA . PHE A 1 89 ? 3.217 -19.643 -18.662 1.00 88.94 89 PHE A CA 1
ATOM 646 C C . PHE A 1 89 ? 3.440 -19.354 -20.149 1.00 88.94 89 PHE A C 1
ATOM 648 O O . PHE A 1 89 ? 3.577 -20.294 -20.929 1.00 88.94 89 PHE A O 1
ATOM 655 N N . THR A 1 90 ? 3.507 -18.095 -20.571 1.00 87.94 90 THR A N 1
ATOM 656 C CA . THR A 1 90 ? 3.684 -17.724 -21.982 1.00 87.94 90 THR A CA 1
ATOM 657 C C . THR A 1 90 ? 4.692 -16.584 -22.125 1.00 87.94 90 THR A C 1
ATOM 659 O O . THR A 1 90 ? 5.272 -16.133 -21.146 1.00 87.94 90 THR A O 1
ATOM 662 N N . THR A 1 91 ? 4.910 -16.098 -23.348 1.00 85.25 91 THR A N 1
ATOM 663 C CA . THR A 1 91 ? 5.692 -14.876 -23.609 1.00 85.25 91 THR A CA 1
ATOM 664 C C . THR A 1 91 ? 4.850 -13.601 -23.527 1.00 85.25 91 THR A C 1
ATOM 666 O O . THR A 1 91 ? 5.311 -12.531 -23.920 1.00 85.25 91 THR A O 1
ATOM 669 N N . TRP A 1 92 ? 3.582 -13.708 -23.126 1.00 91.44 92 TRP A N 1
ATOM 670 C CA . TRP A 1 92 ? 2.688 -12.565 -23.015 1.00 91.44 92 TRP A CA 1
ATOM 671 C C . TRP A 1 92 ? 3.021 -11.743 -21.770 1.00 91.44 92 TRP A C 1
ATOM 673 O O . TRP A 1 92 ? 3.248 -12.299 -20.700 1.00 91.44 92 TRP A O 1
ATOM 683 N N . SER A 1 93 ? 2.986 -10.420 -21.896 1.00 89.75 93 SER A N 1
ATOM 684 C CA . SER A 1 93 ? 3.055 -9.492 -20.772 1.00 89.75 93 SER A CA 1
ATOM 685 C C . SER A 1 93 ? 1.844 -8.555 -20.777 1.00 89.75 93 SER A C 1
ATOM 687 O O . SER A 1 93 ? 1.285 -8.278 -21.849 1.00 89.75 93 SER A O 1
ATOM 689 N N . PRO A 1 94 ? 1.430 -8.049 -19.601 1.00 91.44 94 PRO A N 1
ATOM 690 C CA . PRO A 1 94 ? 0.420 -7.003 -19.508 1.00 91.44 94 PRO A CA 1
ATOM 691 C C . PRO A 1 94 ? 0.787 -5.807 -20.406 1.00 91.44 94 PRO A C 1
ATOM 693 O O . PRO A 1 94 ? 1.864 -5.233 -20.249 1.00 91.44 94 PRO A O 1
ATOM 696 N N . PRO A 1 95 ? -0.067 -5.402 -21.366 1.00 93.38 95 PRO A N 1
ATOM 697 C CA . PRO A 1 95 ? 0.219 -4.236 -22.194 1.00 93.38 95 PRO A CA 1
ATOM 698 C C . PRO A 1 95 ? 0.139 -2.946 -21.370 1.00 93.38 95 PRO A C 1
ATOM 700 O O . PRO A 1 95 ? -0.668 -2.845 -20.447 1.00 93.38 95 PRO A O 1
ATOM 703 N N . ALA A 1 96 ? 0.912 -1.930 -21.748 1.00 94.69 96 ALA A N 1
ATOM 704 C CA . ALA A 1 96 ? 0.804 -0.603 -21.152 1.00 94.69 96 ALA A CA 1
ATOM 705 C C . ALA A 1 96 ? -0.401 0.179 -21.706 1.00 94.69 96 ALA A C 1
ATOM 707 O O . ALA A 1 96 ? -0.788 0.056 -22.872 1.00 94.69 96 ALA A O 1
ATOM 708 N N . TRP A 1 97 ? -1.003 0.998 -20.852 1.00 95.50 97 TRP A N 1
ATOM 709 C CA . TRP A 1 97 ? -2.080 1.933 -21.150 1.00 95.50 97 TRP A CA 1
ATOM 710 C C . TRP A 1 97 ? -1.516 3.353 -21.206 1.00 95.50 97 TRP A C 1
ATOM 712 O O . TRP A 1 97 ? -0.491 3.655 -20.603 1.00 95.50 97 TRP A O 1
ATOM 722 N N . PHE A 1 98 ? -2.200 4.246 -21.927 1.00 95.31 98 PHE A N 1
ATOM 723 C CA . PHE A 1 98 ? -1.815 5.664 -22.039 1.00 95.31 98 PHE A CA 1
ATOM 724 C C . PHE A 1 98 ? -0.376 5.893 -22.542 1.00 95.31 98 PHE A C 1
ATOM 726 O O . PHE A 1 98 ? 0.279 6.864 -22.164 1.00 95.31 98 PHE A O 1
ATOM 733 N N . VAL A 1 99 ? 0.092 5.002 -23.422 1.00 96.00 99 VAL A N 1
ATOM 734 C CA . VAL A 1 99 ? 1.461 4.998 -23.947 1.00 96.00 99 VAL A CA 1
ATOM 735 C C . VAL A 1 99 ? 1.828 6.343 -24.579 1.00 96.00 99 VAL A C 1
ATOM 737 O O . VAL A 1 99 ? 1.094 6.873 -25.417 1.00 96.00 99 VAL A O 1
ATOM 740 N N . SER A 1 100 ? 2.978 6.895 -24.191 1.00 95.38 100 SER A N 1
ATOM 741 C CA . SER A 1 100 ? 3.485 8.181 -24.672 1.00 95.38 100 SER A CA 1
ATOM 742 C C . SER A 1 100 ? 5.020 8.278 -24.590 1.00 95.38 100 SER A C 1
ATOM 744 O O . SER A 1 100 ? 5.703 7.351 -24.159 1.00 95.38 100 SER A O 1
ATOM 746 N N . GLY A 1 101 ? 5.580 9.406 -25.040 1.00 90.88 101 GLY A N 1
ATOM 747 C CA . GLY A 1 101 ? 7.025 9.660 -25.016 1.00 90.88 101 GLY A CA 1
ATOM 748 C C . GLY A 1 101 ? 7.827 8.932 -26.111 1.00 90.88 101 GLY A C 1
ATOM 749 O O . GLY A 1 101 ? 7.269 8.181 -26.917 1.00 90.88 101 GLY A O 1
ATOM 750 N N . PRO A 1 102 ? 9.147 9.185 -26.197 1.00 89.56 102 PRO A N 1
ATOM 751 C CA . PRO A 1 102 ? 10.026 8.526 -27.161 1.00 89.56 102 PRO A CA 1
ATOM 752 C C . PRO A 1 102 ? 9.999 7.004 -26.995 1.00 89.56 102 PRO A C 1
ATOM 754 O O . PRO A 1 102 ? 10.155 6.495 -25.891 1.00 89.56 102 PRO A O 1
ATOM 757 N N . GLY A 1 103 ? 9.778 6.278 -28.094 1.00 87.38 103 GLY A N 1
ATOM 758 C CA . GLY A 1 103 ? 9.732 4.811 -28.079 1.00 87.38 103 GLY A CA 1
ATOM 759 C C . GLY A 1 103 ? 8.555 4.200 -27.308 1.00 87.38 103 GLY A C 1
ATOM 760 O O . GLY A 1 103 ? 8.545 2.989 -27.127 1.00 87.38 103 GLY A O 1
ATOM 761 N N . GLY A 1 104 ? 7.574 5.001 -26.869 1.00 89.56 104 GLY A N 1
ATOM 762 C CA . GLY A 1 104 ? 6.472 4.521 -26.029 1.00 89.56 104 GLY A CA 1
ATOM 763 C C . GLY A 1 104 ? 6.902 4.161 -24.605 1.00 89.56 104 GLY A C 1
ATOM 764 O O . GLY A 1 104 ? 6.270 3.314 -23.986 1.00 89.56 104 GLY A O 1
ATOM 765 N N . ALA A 1 105 ? 7.990 4.765 -24.115 1.00 90.81 105 ALA A N 1
ATOM 766 C CA . ALA A 1 105 ? 8.572 4.443 -22.816 1.00 90.81 105 ALA A CA 1
ATOM 767 C C . ALA A 1 105 ? 7.685 4.836 -21.623 1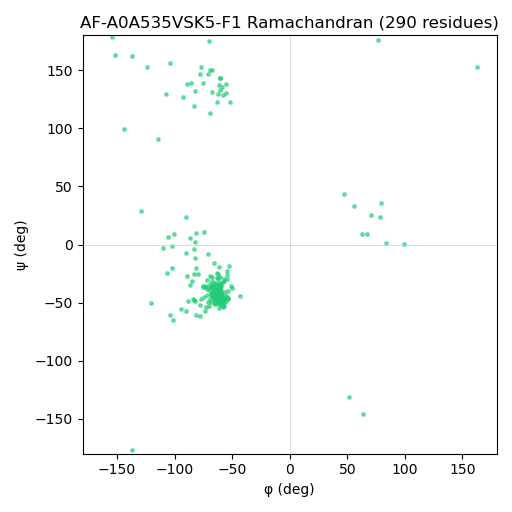.00 90.81 105 ALA A C 1
ATOM 769 O O . ALA A 1 105 ? 7.769 4.191 -20.589 1.00 90.81 105 ALA A O 1
ATOM 770 N N . ASN A 1 106 ? 6.835 5.860 -21.755 1.00 95.50 106 ASN A N 1
ATOM 771 C CA . ASN A 1 106 ? 5.882 6.215 -20.705 1.00 95.50 106 ASN A CA 1
ATOM 772 C C . ASN A 1 106 ? 4.580 5.447 -20.915 1.00 95.50 106 ASN A C 1
ATOM 774 O O . ASN A 1 106 ? 4.055 5.427 -22.031 1.00 95.50 106 ASN A O 1
ATOM 778 N N . GLY A 1 107 ? 3.990 4.933 -19.847 1.00 95.69 107 GLY A N 1
ATOM 779 C CA . GLY A 1 107 ? 2.688 4.279 -19.893 1.00 95.69 107 GLY A CA 1
ATOM 780 C C . GLY A 1 107 ? 2.464 3.442 -18.648 1.00 95.69 107 GLY A C 1
ATOM 781 O O . GLY A 1 107 ? 3.420 2.973 -18.051 1.00 95.69 107 GLY A O 1
ATOM 782 N N . ILE A 1 108 ? 1.201 3.261 -18.273 1.00 96.44 108 ILE A N 1
ATOM 783 C CA . ILE A 1 108 ? 0.849 2.541 -17.047 1.00 96.44 108 ILE A CA 1
ATOM 784 C C . ILE A 1 108 ? 0.627 1.073 -17.377 1.00 96.44 108 ILE A C 1
ATOM 786 O O . ILE A 1 108 ? -0.182 0.779 -18.263 1.00 96.44 108 ILE A O 1
ATOM 790 N N . ALA A 1 109 ? 1.284 0.148 -16.687 1.00 95.12 109 ALA A N 1
ATOM 791 C CA . ALA A 1 109 ? 1.074 -1.272 -16.947 1.00 95.12 109 ALA A CA 1
ATOM 792 C C . ALA A 1 109 ? -0.395 -1.670 -16.678 1.00 95.12 109 ALA A C 1
ATOM 794 O O . ALA A 1 109 ? -1.036 -1.211 -15.729 1.00 95.12 109 ALA A O 1
ATOM 795 N N . SER A 1 110 ? -1.001 -2.478 -17.558 1.00 96.12 110 SER A N 1
ATOM 796 C CA . SER A 1 110 ? -2.437 -2.792 -17.427 1.00 96.12 110 SER A CA 1
ATOM 797 C C . SER A 1 110 ? -2.783 -3.501 -16.120 1.00 96.12 110 SER A C 1
ATOM 799 O O . SER A 1 110 ? -3.865 -3.290 -15.583 1.00 96.12 110 SER A O 1
ATOM 801 N N . ASP A 1 111 ? -1.881 -4.315 -15.590 1.00 95.62 111 ASP A N 1
ATOM 802 C CA . ASP A 1 111 ? -2.026 -4.983 -14.303 1.00 95.62 111 ASP A CA 1
ATOM 803 C C . ASP A 1 111 ? -1.961 -4.000 -13.128 1.00 95.62 111 ASP A C 1
ATOM 805 O O . ASP A 1 111 ? -2.725 -4.158 -12.172 1.00 95.62 111 ASP A O 1
ATOM 809 N N . ASP A 1 112 ? -1.169 -2.932 -13.234 1.00 95.62 112 ASP A N 1
ATOM 810 C CA . ASP A 1 112 ? -1.174 -1.830 -12.269 1.00 95.62 112 ASP A CA 1
ATOM 811 C C . ASP A 1 112 ? -2.482 -1.031 -12.336 1.00 95.62 112 ASP A C 1
ATOM 813 O O . ASP A 1 112 ? -3.048 -0.672 -11.298 1.00 95.62 112 ASP A O 1
ATOM 817 N N . VAL A 1 113 ? -3.066 -0.843 -13.528 1.00 97.12 113 VAL A N 1
ATOM 818 C CA . VAL A 1 113 ? -4.421 -0.274 -13.663 1.00 97.12 113 VAL A CA 1
ATOM 819 C C . VAL A 1 113 ? -5.470 -1.172 -13.008 1.00 97.12 113 VAL A C 1
ATOM 821 O O . VAL A 1 113 ? -6.319 -0.689 -12.254 1.00 97.12 113 VAL A O 1
ATOM 824 N N . ILE A 1 114 ? -5.432 -2.477 -13.272 1.00 97.44 114 ILE A N 1
ATOM 825 C CA . ILE A 1 114 ? -6.384 -3.436 -12.703 1.00 97.44 114 ILE A CA 1
ATOM 826 C C . ILE A 1 114 ? -6.240 -3.496 -11.180 1.00 97.44 114 ILE A C 1
ATOM 828 O O . ILE A 1 114 ? -7.236 -3.355 -10.465 1.00 97.44 114 ILE A O 1
ATOM 832 N N . THR A 1 115 ? -5.023 -3.642 -10.664 1.00 96.88 115 THR A N 1
ATOM 833 C CA . THR A 1 115 ? -4.753 -3.685 -9.222 1.00 96.88 115 THR A CA 1
ATOM 834 C C . THR A 1 115 ? -5.124 -2.366 -8.560 1.00 96.88 115 THR A C 1
ATOM 836 O O . THR A 1 115 ? -5.869 -2.350 -7.577 1.00 96.88 115 THR A O 1
ATOM 839 N N . GLY A 1 116 ? -4.675 -1.246 -9.120 1.00 97.06 116 GLY A N 1
ATOM 840 C CA . GLY A 1 116 ? -4.916 0.076 -8.567 1.00 97.06 116 GLY A CA 1
ATOM 841 C C . GLY A 1 116 ? -6.397 0.438 -8.543 1.00 97.06 116 GLY A C 1
ATOM 842 O O . GLY A 1 116 ? -6.923 0.840 -7.506 1.00 97.06 116 GLY A O 1
ATOM 843 N N . ILE A 1 117 ? -7.118 0.249 -9.649 1.00 97.00 117 ILE A N 1
ATOM 844 C CA . ILE A 1 117 ? -8.521 0.665 -9.749 1.00 97.00 117 ILE A CA 1
ATOM 845 C C . ILE A 1 117 ? -9.473 -0.370 -9.146 1.00 97.00 117 ILE A C 1
ATOM 847 O O . ILE A 1 117 ? -10.361 -0.001 -8.371 1.00 97.00 117 ILE A O 1
ATOM 851 N N . LEU A 1 118 ? -9.319 -1.655 -9.474 1.00 98.31 118 LEU A N 1
ATOM 852 C CA . LEU A 1 118 ? -10.277 -2.675 -9.043 1.00 98.31 118 LEU A CA 1
ATOM 853 C C . LEU A 1 118 ? -10.001 -3.145 -7.614 1.00 98.31 118 LEU A C 1
ATOM 855 O O . LEU A 1 118 ? -10.917 -3.154 -6.790 1.00 98.31 118 LEU A O 1
ATOM 859 N N . VAL A 1 119 ? -8.751 -3.484 -7.287 1.00 98.00 119 VAL A N 1
ATOM 860 C CA . VAL A 1 119 ? -8.402 -4.029 -5.964 1.00 98.00 119 VAL A CA 1
ATOM 861 C C . VAL A 1 119 ? -8.252 -2.908 -4.936 1.00 98.00 119 VAL A C 1
ATOM 863 O O . VAL A 1 119 ? -9.013 -2.849 -3.966 1.00 98.00 119 VAL A O 1
ATOM 866 N N . MET A 1 120 ? -7.324 -1.974 -5.147 1.00 98.31 120 MET A N 1
ATOM 867 C CA . MET A 1 120 ? -7.073 -0.902 -4.180 1.00 98.31 120 MET A CA 1
ATOM 868 C C . MET A 1 120 ? -8.214 0.122 -4.150 1.00 98.31 120 MET A C 1
ATOM 870 O O . MET A 1 120 ? -8.677 0.499 -3.068 1.00 98.31 120 MET A O 1
ATOM 874 N N . GLY A 1 121 ? -8.722 0.519 -5.320 1.00 98.12 121 GLY A N 1
ATOM 875 C CA . GLY A 1 121 ? -9.887 1.393 -5.462 1.00 98.12 121 GLY A CA 1
ATOM 876 C C . GLY A 1 121 ? -11.172 0.761 -4.916 1.00 98.12 121 GLY A C 1
ATOM 877 O O . GLY A 1 121 ? -11.923 1.414 -4.190 1.00 98.12 121 GLY A O 1
ATOM 878 N N . GLY A 1 122 ? -11.397 -0.535 -5.150 1.00 98.12 122 GLY A N 1
ATOM 879 C CA . GLY A 1 122 ? -12.488 -1.268 -4.504 1.00 98.12 122 GLY A CA 1
ATOM 880 C C . GLY A 1 122 ? -12.355 -1.283 -2.976 1.00 98.12 122 GLY A C 1
ATOM 881 O O . GLY A 1 122 ? -13.323 -0.998 -2.264 1.00 98.12 122 GLY A O 1
ATOM 882 N N . GLY A 1 123 ? -11.142 -1.497 -2.458 1.00 97.75 123 GLY A N 1
ATOM 883 C CA . GLY A 1 123 ? -10.833 -1.365 -1.032 1.00 97.75 123 GLY A CA 1
ATOM 884 C C . GLY A 1 123 ? -11.091 0.040 -0.476 1.00 97.75 123 GLY A C 1
ATOM 885 O O . GLY A 1 123 ? -11.595 0.172 0.640 1.00 97.75 123 GLY A O 1
ATOM 886 N N . LEU A 1 124 ? -10.849 1.091 -1.266 1.00 97.62 124 LEU A N 1
ATOM 887 C CA . LEU A 1 124 ? -11.184 2.471 -0.908 1.00 97.62 124 LEU A CA 1
ATOM 888 C C . LEU A 1 124 ? -12.691 2.674 -0.754 1.00 97.62 124 LEU A C 1
ATOM 890 O O . LEU A 1 124 ? -13.116 3.346 0.183 1.00 97.62 124 LEU A O 1
ATOM 894 N N . LEU A 1 125 ? -13.512 2.077 -1.622 1.00 97.06 125 LEU A N 1
ATOM 895 C CA . LEU A 1 125 ? -14.970 2.137 -1.474 1.00 97.06 125 LEU A CA 1
ATOM 896 C C . LEU A 1 125 ? -15.428 1.425 -0.194 1.00 97.06 125 LEU A C 1
ATOM 898 O O . LEU A 1 125 ? -16.299 1.930 0.520 1.00 97.06 125 LEU A O 1
ATOM 902 N N . VAL A 1 126 ? -14.807 0.288 0.140 1.00 95.69 126 VAL A N 1
ATOM 903 C CA . VAL A 1 126 ? -15.050 -0.403 1.415 1.00 95.69 126 VAL A CA 1
ATOM 904 C C . VAL A 1 126 ? -14.643 0.483 2.594 1.00 95.69 126 VAL A C 1
ATOM 906 O O . VAL A 1 126 ? -15.440 0.654 3.515 1.00 95.69 126 VAL A O 1
ATOM 909 N N . ALA A 1 127 ? -13.457 1.095 2.559 1.00 94.00 127 ALA A N 1
ATOM 910 C CA . ALA A 1 127 ? -12.979 2.013 3.591 1.00 94.00 127 ALA A CA 1
ATOM 911 C C . ALA A 1 127 ? -13.896 3.242 3.741 1.00 94.00 127 ALA A C 1
ATOM 913 O O . ALA A 1 127 ? -14.272 3.611 4.854 1.00 94.00 127 ALA A O 1
ATOM 914 N N . ALA A 1 128 ? -14.337 3.838 2.633 1.00 92.56 128 ALA A N 1
ATOM 915 C CA . ALA A 1 128 ? -15.262 4.967 2.619 1.00 92.56 128 ALA A CA 1
ATOM 916 C C . ALA A 1 128 ? -16.617 4.597 3.238 1.00 92.56 128 ALA A C 1
ATOM 918 O O . ALA A 1 128 ? -17.164 5.360 4.037 1.00 92.56 128 ALA A O 1
ATOM 919 N N . ALA A 1 129 ? -17.129 3.394 2.956 1.00 91.00 129 ALA A N 1
ATOM 920 C CA . ALA A 1 129 ? -18.341 2.893 3.595 1.00 91.00 129 ALA A CA 1
ATOM 921 C C . ALA A 1 129 ? -18.218 2.850 5.128 1.00 91.00 129 ALA A C 1
ATOM 923 O O . ALA A 1 129 ? -19.206 3.089 5.827 1.00 91.00 129 ALA A O 1
ATOM 924 N N . LEU A 1 130 ? -17.018 2.612 5.674 1.00 84.62 130 LEU A N 1
ATOM 925 C CA . LEU A 1 130 ? -16.780 2.671 7.119 1.00 84.62 130 LEU A CA 1
ATOM 926 C C . LEU A 1 130 ? -17.007 4.071 7.680 1.00 84.62 130 LEU A C 1
ATOM 928 O O . LEU A 1 130 ? -17.647 4.206 8.723 1.00 84.62 130 LEU A O 1
ATOM 932 N N . VAL A 1 131 ? -16.485 5.087 6.993 1.00 85.31 131 VAL A N 1
ATOM 933 C CA . VAL A 1 131 ? -16.436 6.478 7.464 1.00 85.31 131 VAL A CA 1
ATOM 934 C C . VAL A 1 131 ? -17.775 7.201 7.285 1.00 85.31 131 VAL A C 1
ATOM 936 O O . VAL A 1 131 ? -18.088 8.104 8.057 1.00 85.31 131 VAL A O 1
ATOM 939 N N . LEU A 1 132 ? -18.611 6.777 6.330 1.00 83.81 132 LEU A N 1
ATOM 940 C CA . LEU A 1 132 ? -19.939 7.367 6.096 1.00 83.81 132 LEU A CA 1
ATOM 941 C C . LEU A 1 132 ? -20.897 7.251 7.296 1.00 83.81 132 LEU A C 1
ATOM 943 O O . LEU A 1 132 ? -21.864 8.008 7.400 1.00 83.81 132 LEU A O 1
ATOM 947 N N . GLU A 1 133 ? -20.637 6.341 8.233 1.00 73.25 133 GLU A N 1
ATOM 948 C CA . GLU A 1 133 ? -21.378 6.280 9.488 1.00 73.25 133 GLU A CA 1
ATOM 949 C C . GLU A 1 133 ? -20.807 7.282 10.500 1.00 73.25 133 GLU A C 1
ATOM 951 O O . GLU A 1 133 ? -19.663 7.172 10.940 1.00 73.25 133 GLU A O 1
ATOM 956 N N . ARG A 1 134 ? -21.635 8.241 10.942 1.00 67.12 134 ARG A N 1
ATOM 957 C CA . ARG A 1 134 ? -21.240 9.274 11.925 1.00 67.12 134 ARG A CA 1
ATOM 958 C C . ARG A 1 134 ? -20.666 8.699 13.229 1.00 67.12 134 ARG A C 1
ATOM 960 O O . ARG A 1 134 ? -19.893 9.376 13.902 1.00 67.12 134 ARG A O 1
ATOM 967 N N . SER A 1 135 ? -21.044 7.474 13.598 1.00 69.00 135 SER A N 1
ATOM 968 C CA . SER A 1 135 ? -20.491 6.747 14.747 1.00 69.00 135 SER A CA 1
ATOM 969 C C . SER A 1 135 ? -19.038 6.317 14.529 1.00 69.00 135 SER A C 1
ATOM 971 O O . SER A 1 135 ? -18.252 6.391 15.467 1.00 69.00 135 SER A O 1
ATOM 973 N N . SER A 1 136 ? -18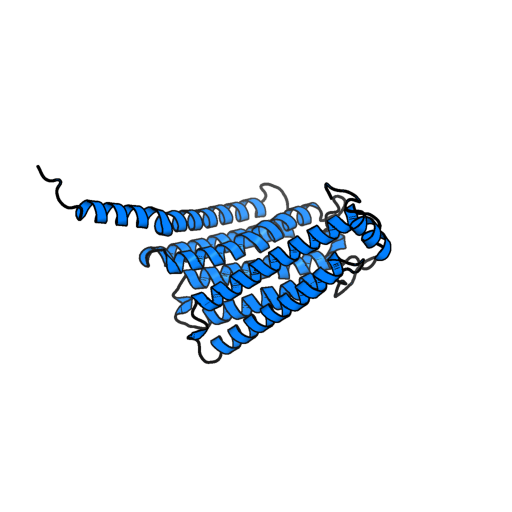.650 5.934 13.310 1.00 63.12 136 SER A N 1
ATOM 974 C CA . SER A 1 136 ? -17.290 5.485 12.985 1.00 63.12 136 SER A CA 1
ATOM 975 C C . SER A 1 136 ? -16.269 6.621 12.981 1.00 63.12 136 SER A C 1
ATOM 977 O O . SER A 1 136 ? -15.130 6.397 13.372 1.00 63.12 136 SER A O 1
ATOM 979 N N . ILE A 1 137 ? -16.666 7.854 12.636 1.00 62.88 137 ILE A N 1
ATOM 980 C CA . ILE A 1 137 ? -15.795 9.045 12.762 1.00 62.88 137 ILE A CA 1
ATOM 981 C C . ILE A 1 137 ? -15.381 9.269 14.226 1.00 62.88 137 ILE A C 1
ATOM 983 O O . ILE A 1 137 ? -14.303 9.782 14.511 1.00 62.88 137 ILE A O 1
ATOM 987 N N . ARG A 1 138 ? -16.214 8.829 15.177 1.00 72.38 138 ARG A N 1
ATOM 988 C CA . ARG A 1 138 ? -15.906 8.874 16.612 1.00 72.38 138 ARG A CA 1
ATOM 989 C C . ARG A 1 138 ? -15.035 7.703 17.082 1.00 72.38 138 ARG A C 1
ATOM 991 O O . ARG A 1 138 ? -14.752 7.620 18.272 1.00 72.38 138 ARG A O 1
ATOM 998 N N . MET A 1 139 ? -14.619 6.807 16.183 1.00 83.81 139 MET A N 1
ATOM 999 C CA . MET A 1 139 ? -13.780 5.643 16.477 1.00 83.81 139 MET A CA 1
ATOM 1000 C C . MET A 1 139 ? -12.420 5.795 15.775 1.00 83.81 139 MET A C 1
ATOM 1002 O O . MET A 1 139 ? -12.264 5.332 14.642 1.00 83.81 139 MET A O 1
ATOM 1006 N N . PRO A 1 140 ? -11.414 6.403 16.438 1.00 90.81 140 PRO A N 1
ATOM 1007 C CA . PRO A 1 140 ? -10.123 6.731 15.823 1.00 90.81 140 PRO A CA 1
ATOM 1008 C C . PRO A 1 140 ? -9.413 5.539 15.178 1.00 90.81 140 PRO A C 1
ATOM 1010 O O . PRO A 1 140 ? -8.727 5.707 14.183 1.00 90.81 140 PRO A O 1
ATOM 1013 N N . VAL A 1 141 ? -9.623 4.326 15.693 1.00 93.62 141 VAL A N 1
ATOM 1014 C CA . VAL A 1 141 ? -9.051 3.084 15.146 1.00 93.62 141 VAL A CA 1
ATOM 1015 C C . VAL A 1 141 ? -9.602 2.755 13.756 1.00 93.62 141 VAL A C 1
ATOM 1017 O O . VAL A 1 141 ? -8.852 2.386 12.858 1.00 93.62 141 VAL A O 1
ATOM 1020 N N . ARG A 1 142 ? -10.914 2.917 13.545 1.00 93.38 142 ARG A N 1
ATOM 1021 C CA . ARG A 1 142 ? -11.544 2.670 12.236 1.00 93.38 142 ARG A CA 1
ATOM 1022 C C . ARG A 1 142 ? -11.139 3.731 11.228 1.00 93.38 142 ARG A C 1
ATOM 1024 O O . ARG A 1 142 ? -10.891 3.414 10.069 1.00 93.38 142 ARG A O 1
ATOM 1031 N N . LEU A 1 143 ? -11.057 4.978 11.692 1.00 94.00 143 LEU A N 1
ATOM 1032 C CA . LEU A 1 143 ? -10.557 6.080 10.885 1.00 94.00 143 LEU A CA 1
ATOM 1033 C C . LEU A 1 143 ? -9.097 5.848 10.493 1.00 94.00 143 LEU A C 1
ATOM 1035 O O . LEU A 1 143 ? -8.771 6.024 9.330 1.00 94.00 143 LEU A O 1
ATOM 1039 N N . ALA A 1 144 ? -8.252 5.388 11.417 1.00 96.69 144 ALA A N 1
ATOM 1040 C CA . ALA A 1 144 ? -6.860 5.052 11.142 1.00 96.69 144 ALA A CA 1
ATOM 1041 C C . ALA A 1 144 ? -6.734 3.936 10.099 1.00 96.69 144 ALA A C 1
ATOM 1043 O O . ALA A 1 144 ? -5.962 4.081 9.163 1.00 96.69 144 ALA A O 1
ATOM 1044 N N . ALA A 1 145 ? -7.544 2.877 10.195 1.00 96.75 145 ALA A N 1
ATOM 1045 C CA . ALA A 1 145 ? -7.582 1.814 9.190 1.00 96.75 145 ALA A CA 1
ATOM 1046 C C . ALA A 1 145 ? -7.948 2.355 7.793 1.00 96.75 145 ALA A C 1
ATOM 1048 O O . ALA A 1 145 ? -7.234 2.121 6.821 1.00 96.75 145 ALA A O 1
ATOM 1049 N N . ALA A 1 146 ? -9.036 3.127 7.697 1.00 96.12 146 ALA A N 1
ATOM 1050 C CA . ALA A 1 146 ? -9.461 3.728 6.433 1.00 96.12 146 ALA A CA 1
ATOM 1051 C C . ALA A 1 146 ? -8.426 4.727 5.886 1.00 96.12 146 ALA A C 1
ATOM 1053 O O . ALA A 1 146 ? -8.180 4.771 4.683 1.00 96.12 146 ALA A O 1
ATOM 1054 N N . TRP A 1 147 ? -7.804 5.504 6.774 1.00 97.69 147 TRP A N 1
ATOM 1055 C CA . TRP A 1 147 ? -6.777 6.481 6.439 1.00 97.69 147 TRP A CA 1
ATOM 1056 C C . TRP A 1 147 ? -5.511 5.813 5.908 1.00 97.69 147 TRP A C 1
ATOM 1058 O O . TRP A 1 147 ? -5.013 6.208 4.861 1.00 97.69 147 TRP A O 1
ATOM 1068 N N . SER A 1 148 ? -5.024 4.757 6.561 1.00 98.31 148 SER A N 1
ATOM 1069 C CA . SER A 1 148 ? -3.865 4.007 6.076 1.00 98.31 148 SER A CA 1
ATOM 1070 C C . SER A 1 148 ? -4.136 3.350 4.723 1.00 98.31 148 SER A C 1
ATOM 1072 O O . SER A 1 148 ? -3.273 3.405 3.853 1.00 98.31 148 SER A O 1
ATOM 1074 N N . TRP A 1 149 ? -5.340 2.816 4.484 1.00 98.38 149 TRP A N 1
ATOM 1075 C CA . TRP A 1 149 ? -5.701 2.311 3.153 1.00 98.38 149 TRP A CA 1
ATOM 1076 C C . TRP A 1 149 ? -5.722 3.418 2.089 1.00 98.38 149 TRP A C 1
ATOM 1078 O O . TRP A 1 149 ? -5.234 3.222 0.979 1.00 98.38 149 TRP A O 1
ATOM 1088 N N . LEU A 1 150 ? -6.238 4.604 2.430 1.00 98.38 150 LEU A N 1
ATOM 1089 C CA . LEU A 1 150 ? -6.210 5.764 1.538 1.00 98.38 150 LEU A CA 1
ATOM 1090 C C . LEU A 1 150 ? -4.783 6.197 1.197 1.00 98.38 150 LEU A C 1
ATOM 1092 O O . LEU A 1 150 ? -4.498 6.455 0.031 1.00 98.38 150 LEU A O 1
ATOM 1096 N N . LEU A 1 151 ? -3.893 6.265 2.187 1.00 98.75 151 LEU A N 1
ATOM 1097 C CA . LEU A 1 151 ? -2.493 6.611 1.948 1.00 98.75 151 LEU A CA 1
ATOM 1098 C C . LEU A 1 151 ? -1.772 5.529 1.136 1.00 98.75 151 LEU A C 1
ATOM 1100 O O . LEU A 1 151 ? -0.981 5.868 0.265 1.00 98.75 151 LEU A O 1
ATOM 1104 N N . SER A 1 152 ? -2.089 4.249 1.355 1.00 98.62 152 SER A N 1
ATOM 1105 C CA . SER A 1 152 ? -1.604 3.146 0.515 1.00 98.62 152 SER A CA 1
ATOM 1106 C C . SER A 1 152 ? -2.021 3.345 -0.941 1.00 98.62 152 SER A C 1
ATOM 1108 O O . SER A 1 152 ? -1.163 3.367 -1.817 1.00 98.62 152 SER A O 1
ATOM 1110 N N . PHE A 1 153 ? -3.306 3.606 -1.204 1.00 98.62 153 PHE A N 1
ATOM 1111 C CA . PHE A 1 153 ? -3.792 3.908 -2.553 1.00 98.62 153 PHE A CA 1
ATOM 1112 C C . PHE A 1 153 ? -3.107 5.143 -3.156 1.00 98.62 153 PHE A C 1
ATOM 1114 O O . PHE A 1 153 ? -2.686 5.120 -4.308 1.00 98.62 153 PHE A O 1
ATOM 1121 N N . ALA A 1 154 ? -2.969 6.228 -2.390 1.00 98.69 154 ALA A N 1
ATOM 1122 C CA . ALA A 1 154 ? -2.328 7.447 -2.874 1.00 98.69 154 ALA A CA 1
ATOM 1123 C C . ALA A 1 154 ? -0.848 7.221 -3.231 1.00 98.69 154 ALA A C 1
ATOM 1125 O O . ALA A 1 154 ? -0.371 7.747 -4.233 1.00 98.69 154 ALA A O 1
ATOM 1126 N N . THR A 1 155 ? -0.124 6.419 -2.452 1.00 98.50 155 THR A N 1
ATOM 1127 C CA . THR A 1 155 ? 1.270 6.081 -2.749 1.00 98.50 155 THR A CA 1
ATOM 1128 C C . THR A 1 155 ? 1.384 5.121 -3.930 1.00 98.50 155 THR A C 1
ATOM 1130 O O . THR A 1 155 ? 2.110 5.397 -4.877 1.00 98.50 155 THR A O 1
ATOM 1133 N N . VAL A 1 156 ? 0.682 3.990 -3.881 1.00 97.94 156 VAL A N 1
ATOM 1134 C CA . VAL A 1 156 ? 0.877 2.901 -4.847 1.00 97.94 156 VAL A CA 1
ATOM 1135 C C . VAL A 1 156 ? 0.268 3.252 -6.198 1.00 97.94 156 VAL A C 1
ATOM 1137 O O . VAL A 1 156 ? 0.916 3.085 -7.222 1.00 97.94 156 VAL A O 1
ATOM 1140 N N . VAL A 1 157 ? -0.954 3.787 -6.197 1.00 98.06 157 VAL A N 1
ATOM 1141 C CA . VAL A 1 157 ? -1.709 4.057 -7.425 1.00 98.06 157 VAL A CA 1
ATOM 1142 C C . VAL A 1 157 ? -1.418 5.457 -7.937 1.00 98.06 157 VAL A C 1
ATOM 1144 O O . VAL A 1 157 ? -0.981 5.625 -9.066 1.00 98.06 157 VAL A O 1
ATOM 1147 N N . VAL A 1 158 ? -1.647 6.491 -7.122 1.00 98.19 158 VAL A N 1
ATOM 1148 C CA . VAL A 1 158 ? -1.561 7.873 -7.626 1.00 98.19 158 VAL A CA 1
ATOM 1149 C C . VAL A 1 158 ? -0.114 8.270 -7.910 1.00 98.19 158 VAL A C 1
ATOM 1151 O O . VAL A 1 158 ? 0.166 8.778 -8.994 1.00 98.19 158 VAL A O 1
ATOM 1154 N N . ALA A 1 159 ? 0.807 8.044 -6.968 1.00 98.00 159 ALA A N 1
ATOM 1155 C CA . ALA A 1 159 ? 2.216 8.355 -7.201 1.00 98.00 159 ALA A CA 1
ATOM 1156 C C . ALA A 1 159 ? 2.881 7.368 -8.179 1.00 98.00 159 ALA A C 1
ATOM 1158 O O . ALA A 1 159 ? 3.667 7.823 -9.004 1.00 98.00 159 ALA A O 1
ATOM 1159 N N . GLY A 1 160 ? 2.513 6.077 -8.157 1.00 97.31 160 GLY A N 1
ATOM 1160 C CA . GLY A 1 160 ? 2.965 5.087 -9.151 1.00 97.31 160 GLY A CA 1
ATOM 1161 C C . GLY A 1 160 ? 2.598 5.469 -10.573 1.00 97.31 160 GLY A C 1
ATOM 1162 O O . GLY A 1 160 ? 3.485 5.687 -11.391 1.00 97.31 160 GLY A O 1
ATOM 1163 N N . PHE A 1 161 ? 1.318 5.740 -10.835 1.00 97.56 161 PHE A N 1
ATOM 1164 C CA . PHE A 1 161 ? 0.883 6.179 -12.162 1.00 97.56 161 PHE A CA 1
ATOM 1165 C C . PHE A 1 161 ? 1.550 7.487 -12.586 1.00 97.56 161 PHE A C 1
ATOM 1167 O O . PHE A 1 161 ? 1.841 7.679 -13.762 1.00 97.56 161 PHE A O 1
ATOM 1174 N N . ALA A 1 162 ? 1.801 8.4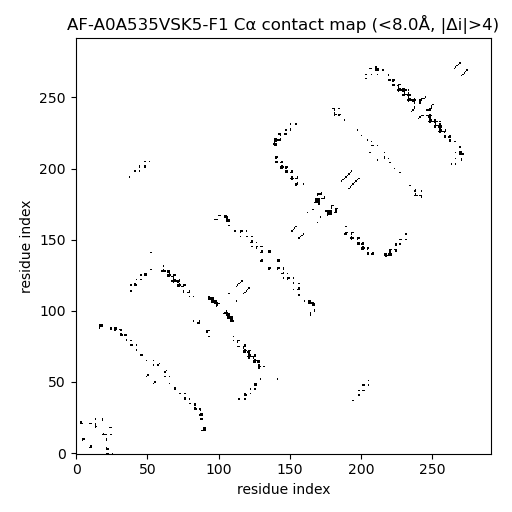07 -11.650 1.00 96.88 162 ALA A N 1
ATOM 1175 C CA . ALA A 1 162 ? 2.524 9.633 -11.968 1.00 96.88 162 ALA A CA 1
ATOM 1176 C C . ALA A 1 162 ? 3.974 9.359 -12.402 1.00 96.88 162 ALA A C 1
ATOM 1178 O O . ALA A 1 162 ? 4.476 10.071 -13.271 1.00 96.88 162 ALA A O 1
ATOM 1179 N N . ILE A 1 163 ? 4.634 8.356 -11.825 1.00 96.94 163 ILE A N 1
ATOM 1180 C CA . ILE A 1 163 ? 6.006 7.973 -12.170 1.00 96.94 163 ILE A CA 1
ATOM 1181 C C . ILE A 1 163 ? 6.048 7.192 -13.481 1.00 96.94 163 ILE A C 1
ATOM 1183 O O . ILE A 1 163 ? 6.784 7.605 -14.371 1.00 96.94 163 ILE A O 1
ATOM 1187 N N . GLU A 1 164 ? 5.178 6.199 -13.667 1.00 95.81 164 GLU A N 1
ATOM 1188 C CA . GLU A 1 164 ? 5.076 5.408 -14.907 1.00 95.81 164 GLU A CA 1
ATOM 1189 C C . GLU A 1 164 ? 4.718 6.274 -16.131 1.00 95.81 164 GLU A C 1
ATOM 1191 O O . GLU A 1 164 ? 5.230 6.115 -17.242 1.00 95.81 164 GLU A O 1
ATOM 1196 N N . MET A 1 165 ? 3.880 7.296 -15.938 1.00 96.88 165 MET A N 1
ATOM 1197 C CA . MET A 1 165 ? 3.575 8.272 -16.992 1.00 96.88 165 MET A CA 1
ATOM 1198 C C . MET A 1 165 ? 4.747 9.218 -17.313 1.00 96.88 165 MET A C 1
ATOM 1200 O O . MET A 1 165 ? 4.667 9.984 -18.276 1.00 96.88 165 MET A O 1
ATOM 1204 N N . ASN A 1 166 ? 5.824 9.181 -16.527 1.00 96.25 166 ASN A N 1
ATOM 1205 C CA . ASN A 1 166 ? 7.043 9.973 -16.689 1.00 96.25 166 ASN A CA 1
ATOM 1206 C C . ASN A 1 166 ? 8.308 9.092 -16.644 1.00 96.25 166 ASN A C 1
ATOM 1208 O O . ASN A 1 166 ? 9.379 9.576 -16.265 1.00 96.25 166 ASN A O 1
ATOM 1212 N N . GLU A 1 167 ? 8.196 7.830 -17.059 1.00 94.50 167 GLU A N 1
ATOM 1213 C CA . GLU A 1 167 ? 9.263 6.822 -17.046 1.00 94.50 167 GLU A CA 1
ATOM 1214 C C . GLU A 1 167 ? 10.569 7.318 -17.680 1.00 94.50 167 GLU A C 1
ATOM 1216 O O . GLU A 1 167 ? 11.649 7.078 -17.162 1.00 94.50 167 GLU A O 1
ATOM 1221 N N . VAL A 1 168 ? 10.497 8.107 -18.757 1.00 95.06 168 VAL A N 1
ATOM 1222 C CA . VAL A 1 168 ? 11.685 8.691 -19.417 1.00 95.06 168 VAL A CA 1
ATOM 1223 C C . VAL A 1 168 ? 12.537 9.538 -18.460 1.00 95.06 168 VAL A C 1
ATOM 1225 O O . VAL A 1 168 ? 13.751 9.642 -18.632 1.00 95.06 168 VAL A O 1
ATOM 1228 N N . TYR A 1 169 ? 11.914 10.182 -17.470 1.00 96.00 169 TYR A N 1
ATOM 1229 C CA . TYR A 1 169 ? 12.624 10.942 -16.446 1.00 96.00 169 TYR A CA 1
ATOM 1230 C C . TYR A 1 169 ? 13.103 10.043 -15.303 1.00 96.00 169 TYR A C 1
ATOM 1232 O O . TYR A 1 169 ? 14.255 10.177 -14.894 1.00 96.00 169 TYR A O 1
ATOM 1240 N N . PHE A 1 170 ? 12.237 9.171 -14.779 1.00 95.94 170 PHE A N 1
ATOM 1241 C CA . PHE A 1 170 ? 12.529 8.351 -13.594 1.00 95.94 170 PHE A CA 1
ATOM 1242 C C . PHE A 1 170 ? 13.468 7.177 -13.891 1.00 95.94 170 PHE A C 1
ATOM 1244 O O . PHE A 1 170 ? 14.376 6.924 -13.105 1.00 95.94 170 PHE A O 1
ATOM 1251 N N . GLY A 1 171 ? 13.339 6.573 -15.068 1.00 91.31 171 GLY A N 1
ATOM 1252 C CA . GLY A 1 171 ? 14.301 5.644 -15.643 1.00 91.31 171 GLY A CA 1
ATOM 1253 C C . GLY A 1 171 ? 13.978 4.164 -15.491 1.00 91.31 171 GLY A C 1
ATOM 1254 O O . GLY A 1 171 ? 14.785 3.372 -15.961 1.00 91.31 171 GLY A O 1
ATOM 1255 N N . ALA A 1 172 ? 12.869 3.762 -14.863 1.00 88.62 172 ALA A N 1
ATOM 1256 C CA . ALA A 1 172 ? 12.546 2.355 -14.594 1.00 88.62 172 ALA A CA 1
ATOM 1257 C C . ALA A 1 172 ? 13.725 1.558 -13.992 1.00 88.62 172 ALA A C 1
ATOM 1259 O O . ALA A 1 172 ? 14.038 0.452 -14.441 1.00 88.62 172 ALA A O 1
ATOM 1260 N N . GLY A 1 173 ? 14.454 2.133 -13.030 1.00 87.56 173 GLY A N 1
ATOM 1261 C CA . GLY A 1 173 ? 15.671 1.536 -12.470 1.00 87.56 173 GLY A CA 1
ATOM 1262 C C . GLY A 1 173 ? 16.972 1.776 -13.255 1.00 87.56 173 GLY A C 1
ATOM 1263 O O . GLY A 1 173 ? 18.032 1.317 -12.818 1.00 87.56 173 GLY A O 1
ATOM 1264 N N . ASP A 1 174 ? 16.949 2.514 -14.370 1.00 92.00 174 ASP A N 1
ATOM 1265 C CA . ASP A 1 174 ? 18.160 2.980 -15.055 1.00 92.00 174 ASP A CA 1
ATOM 1266 C C . ASP A 1 174 ? 18.889 4.042 -14.218 1.00 92.00 174 ASP A C 1
ATOM 1268 O O . ASP A 1 174 ? 18.440 5.178 -14.059 1.00 92.00 174 ASP A O 1
ATOM 1272 N N . GLN A 1 175 ? 20.081 3.691 -13.729 1.00 92.50 175 GLN A N 1
ATOM 1273 C CA . GLN A 1 175 ? 20.933 4.585 -12.939 1.00 92.50 175 GLN A CA 1
ATOM 1274 C C . GLN A 1 175 ? 21.459 5.795 -13.727 1.00 92.50 175 GLN A C 1
ATOM 1276 O O . GLN A 1 175 ? 21.939 6.753 -13.120 1.00 92.50 175 GLN A O 1
ATOM 1281 N N . GLY A 1 176 ? 21.396 5.761 -15.061 1.00 93.56 176 GLY A N 1
ATOM 1282 C CA . GLY A 1 176 ? 21.753 6.876 -15.934 1.00 93.56 176 GLY A CA 1
ATOM 1283 C C . GLY A 1 176 ? 20.641 7.912 -16.118 1.00 93.56 176 GLY A C 1
ATOM 1284 O O . GLY A 1 176 ? 20.909 8.993 -16.652 1.00 93.56 176 GLY A O 1
ATOM 1285 N N . ALA A 1 177 ? 19.410 7.617 -15.689 1.00 95.00 177 ALA A N 1
ATOM 1286 C CA . ALA A 1 177 ? 18.278 8.507 -15.893 1.00 95.00 177 ALA A CA 1
ATOM 1287 C C . ALA A 1 177 ? 18.366 9.775 -15.018 1.00 95.00 177 ALA A C 1
ATOM 1289 O O . ALA A 1 177 ? 18.828 9.719 -13.873 1.00 95.00 177 ALA A O 1
ATOM 1290 N N . PRO A 1 178 ? 17.866 10.934 -15.495 1.00 95.38 178 PRO A N 1
ATOM 1291 C CA . PRO A 1 178 ? 17.900 12.183 -14.728 1.00 95.38 178 PRO A CA 1
ATOM 1292 C C . PRO A 1 178 ? 17.214 12.096 -13.354 1.00 95.38 178 PRO A C 1
ATOM 1294 O O . PRO A 1 178 ? 17.574 12.825 -12.429 1.00 95.38 178 PRO A O 1
ATOM 1297 N N . GLY A 1 179 ? 16.205 11.233 -13.233 1.00 96.19 179 GLY A N 1
ATOM 1298 C CA . GLY A 1 179 ? 15.415 10.989 -12.034 1.00 96.19 179 GLY A CA 1
ATOM 1299 C C . GLY A 1 179 ? 15.803 9.731 -11.257 1.00 96.19 179 GLY A C 1
ATOM 1300 O O . GLY A 1 179 ? 15.099 9.417 -10.303 1.00 96.19 179 GLY A O 1
ATOM 1301 N N . ALA A 1 180 ? 16.908 9.050 -11.582 1.00 96.31 180 ALA A N 1
ATOM 1302 C CA . ALA A 1 180 ? 17.261 7.751 -10.993 1.00 96.31 180 ALA A CA 1
ATOM 1303 C C . ALA A 1 180 ? 17.281 7.747 -9.451 1.00 96.31 180 ALA A C 1
ATOM 1305 O O . ALA A 1 180 ? 16.802 6.818 -8.804 1.00 96.31 180 ALA A O 1
ATOM 1306 N N . ALA A 1 181 ? 17.785 8.818 -8.827 1.00 96.62 181 ALA A N 1
ATOM 1307 C CA . ALA A 1 181 ? 17.776 8.942 -7.367 1.00 96.62 181 ALA A CA 1
ATOM 1308 C C . ALA A 1 181 ? 16.351 9.039 -6.791 1.00 96.62 181 ALA A C 1
ATOM 1310 O O . ALA A 1 181 ? 16.079 8.513 -5.715 1.00 96.62 181 ALA A O 1
ATOM 1311 N N . LYS A 1 182 ? 15.436 9.701 -7.507 1.00 97.50 182 LYS A N 1
ATOM 1312 C CA . LYS A 1 182 ? 14.028 9.814 -7.112 1.00 97.50 182 LYS A CA 1
ATOM 1313 C C . LYS A 1 182 ? 13.301 8.486 -7.284 1.00 97.50 182 LYS A C 1
ATOM 1315 O O . LYS A 1 182 ? 12.509 8.134 -6.418 1.00 97.50 182 LYS A O 1
ATOM 1320 N N . ASP A 1 183 ? 13.611 7.755 -8.349 1.00 96.50 183 ASP A N 1
ATOM 1321 C CA . ASP A 1 183 ? 13.068 6.422 -8.620 1.00 96.50 183 ASP A CA 1
ATOM 1322 C C . ASP A 1 183 ? 13.503 5.394 -7.559 1.00 96.50 183 ASP A C 1
ATOM 1324 O O . ASP A 1 183 ? 12.690 4.653 -7.006 1.00 96.50 183 ASP A O 1
ATOM 1328 N N . ALA A 1 184 ? 14.770 5.444 -7.137 1.00 95.81 184 ALA A N 1
ATOM 1329 C CA . ALA A 1 184 ? 15.268 4.614 -6.040 1.00 95.81 184 ALA A CA 1
ATOM 1330 C C . ALA A 1 184 ? 14.549 4.901 -4.706 1.00 95.81 184 ALA A C 1
ATOM 1332 O O . ALA A 1 184 ? 14.154 3.980 -3.987 1.00 95.81 184 ALA A O 1
ATOM 1333 N N . VAL A 1 185 ? 14.340 6.180 -4.371 1.00 97.44 185 VAL A N 1
ATOM 1334 C CA . VAL A 1 185 ? 13.561 6.567 -3.180 1.00 97.44 185 VAL A CA 1
ATOM 1335 C C . VAL A 1 185 ? 12.096 6.159 -3.330 1.00 97.44 185 VAL A C 1
ATOM 1337 O O . VAL A 1 185 ? 11.466 5.737 -2.356 1.00 97.44 185 VAL A O 1
ATOM 1340 N N . PHE A 1 186 ? 11.545 6.266 -4.538 1.00 97.81 186 PHE A N 1
ATOM 1341 C CA . PHE A 1 186 ? 10.182 5.851 -4.814 1.00 97.81 186 PHE 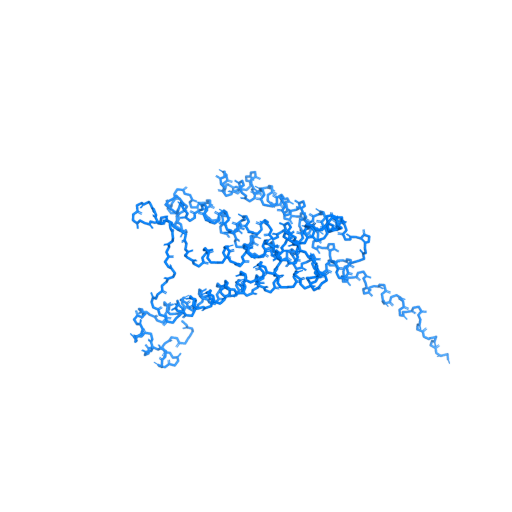A CA 1
ATOM 1342 C C . PHE A 1 186 ? 10.001 4.351 -4.641 1.00 97.81 186 PHE A C 1
ATOM 1344 O O . PHE A 1 186 ? 9.014 3.965 -4.034 1.00 97.81 186 PHE A O 1
ATOM 1351 N N . THR A 1 187 ? 10.960 3.521 -5.048 1.00 96.00 187 THR A N 1
ATOM 1352 C CA . THR A 1 187 ? 10.914 2.068 -4.820 1.00 96.00 187 THR A CA 1
ATOM 1353 C C . THR A 1 187 ? 10.700 1.752 -3.336 1.00 96.00 187 THR A C 1
ATOM 1355 O O . THR A 1 187 ? 9.799 0.995 -2.979 1.00 96.00 187 THR A O 1
ATOM 1358 N N . TRP A 1 188 ? 11.451 2.409 -2.446 1.00 96.88 188 TRP A N 1
ATOM 1359 C CA . TRP A 1 188 ? 11.254 2.289 -0.997 1.00 96.88 188 TRP A CA 1
ATOM 1360 C C . TRP A 1 188 ? 9.868 2.783 -0.548 1.00 96.88 188 TRP A C 1
ATOM 1362 O O . TRP A 1 188 ? 9.169 2.104 0.207 1.00 96.88 188 TRP A O 1
ATOM 1372 N N . LEU A 1 189 ? 9.440 3.962 -1.007 1.00 98.31 189 LEU A N 1
ATOM 1373 C CA . LEU A 1 189 ? 8.147 4.527 -0.615 1.00 98.31 189 LEU A CA 1
ATOM 1374 C C . LEU A 1 189 ? 6.972 3.676 -1.122 1.00 98.31 189 LEU A C 1
ATOM 1376 O O . LEU A 1 189 ? 5.997 3.475 -0.403 1.00 98.31 189 LEU A O 1
ATOM 1380 N N . HIS A 1 190 ? 7.040 3.193 -2.353 1.00 97.38 190 HIS A N 1
ATOM 1381 C CA . HIS A 1 190 ? 6.001 2.421 -3.019 1.00 97.38 190 HIS A CA 1
ATOM 1382 C C . HIS A 1 190 ? 5.875 1.034 -2.407 1.00 97.38 190 HIS A C 1
ATOM 1384 O O . HIS A 1 190 ? 4.796 0.681 -1.931 1.00 97.38 190 HIS A O 1
ATOM 1390 N N . GLN A 1 191 ? 6.985 0.303 -2.311 1.00 95.25 191 GLN A N 1
ATOM 1391 C CA . GLN A 1 191 ? 6.998 -1.070 -1.830 1.00 95.25 191 GLN A CA 1
ATOM 1392 C C . GLN A 1 191 ? 6.901 -1.138 -0.299 1.00 95.25 191 GLN A C 1
ATOM 1394 O O . GLN A 1 191 ? 5.928 -1.658 0.249 1.00 95.25 191 GLN A O 1
ATOM 1399 N N . ASP A 1 192 ? 7.872 -0.580 0.422 1.00 97.12 192 ASP A N 1
ATOM 1400 C CA . ASP A 1 192 ? 7.977 -0.798 1.870 1.00 97.12 192 ASP A CA 1
ATOM 1401 C C . ASP A 1 192 ? 6.903 -0.035 2.643 1.00 97.12 192 ASP A C 1
ATOM 1403 O O . ASP A 1 192 ? 6.362 -0.526 3.639 1.00 97.12 192 ASP A O 1
ATOM 1407 N N . ILE A 1 193 ? 6.563 1.170 2.184 1.00 98.38 193 ILE A N 1
ATOM 1408 C CA . ILE A 1 193 ? 5.593 2.018 2.877 1.00 98.38 193 ILE A CA 1
ATOM 1409 C C . ILE A 1 193 ? 4.185 1.840 2.305 1.00 98.38 193 ILE A C 1
ATOM 1411 O O . ILE A 1 193 ? 3.251 1.532 3.051 1.00 98.38 193 ILE A O 1
ATOM 1415 N N . GLY A 1 194 ? 4.026 2.041 0.997 1.00 97.75 194 GLY A N 1
ATOM 1416 C CA . GLY A 1 194 ? 2.741 2.027 0.305 1.00 97.75 194 GLY A CA 1
ATOM 1417 C C . GLY A 1 194 ? 2.103 0.643 0.261 1.00 97.75 194 GLY A C 1
ATOM 1418 O O . GLY A 1 194 ? 0.934 0.511 0.625 1.00 97.75 194 GLY A O 1
ATOM 1419 N N . LEU A 1 195 ? 2.863 -0.374 -0.150 1.00 95.75 195 LEU A N 1
ATOM 1420 C CA . LEU A 1 195 ? 2.375 -1.738 -0.349 1.00 95.75 195 LEU A CA 1
ATOM 1421 C C . LEU A 1 195 ? 2.423 -2.579 0.935 1.00 95.75 195 LEU A C 1
ATOM 1423 O O . LEU A 1 195 ? 1.524 -3.386 1.166 1.00 95.75 195 LEU A O 1
ATOM 1427 N N . PHE A 1 196 ? 3.422 -2.373 1.802 1.00 96.31 196 PHE A N 1
ATOM 1428 C CA . PHE A 1 196 ? 3.570 -3.157 3.033 1.00 96.31 196 PHE A CA 1
ATOM 1429 C C . PHE A 1 196 ? 3.098 -2.435 4.295 1.00 96.31 196 PHE A C 1
ATOM 1431 O O . PHE A 1 196 ? 2.135 -2.879 4.929 1.00 96.31 196 PHE A O 1
ATOM 1438 N N . LEU A 1 197 ? 3.753 -1.341 4.697 1.00 98.25 197 LEU A N 1
ATOM 1439 C CA . LEU A 1 197 ? 3.501 -0.737 6.006 1.00 98.25 197 LEU A CA 1
ATOM 1440 C C . LEU A 1 197 ? 2.061 -0.242 6.148 1.00 98.25 197 LEU A C 1
ATOM 1442 O O . LEU A 1 197 ? 1.409 -0.546 7.144 1.00 98.25 197 LEU A O 1
ATOM 1446 N N . PHE A 1 198 ? 1.543 0.518 5.186 1.00 98.50 198 PHE A N 1
ATOM 1447 C CA . PHE A 1 198 ? 0.205 1.097 5.302 1.00 98.50 198 PHE A CA 1
ATOM 1448 C C . PHE A 1 198 ? -0.908 0.034 5.342 1.00 98.50 198 PHE A C 1
ATOM 1450 O O . PHE A 1 198 ? -1.728 0.099 6.266 1.00 98.50 198 PHE A O 1
ATOM 1457 N N . PRO A 1 199 ? -0.930 -0.992 4.469 1.00 97.94 199 PRO A N 1
ATOM 1458 C CA . PRO A 1 199 ? -1.851 -2.119 4.619 1.00 97.94 199 PRO A CA 1
ATOM 1459 C C . PRO A 1 199 ? -1.649 -2.885 5.931 1.00 97.94 199 PRO A C 1
ATOM 1461 O O . PRO A 1 199 ? -2.625 -3.281 6.572 1.00 97.94 199 PRO A O 1
ATOM 1464 N N . PHE A 1 200 ? -0.409 -3.024 6.408 1.00 98.00 200 PHE A N 1
ATOM 1465 C CA . PHE A 1 200 ? -0.148 -3.618 7.718 1.00 98.00 200 PHE A CA 1
ATOM 1466 C C . PHE A 1 200 ? -0.777 -2.805 8.861 1.00 98.00 200 PHE A C 1
ATOM 1468 O O . PHE A 1 200 ? -1.385 -3.389 9.758 1.00 98.00 200 PHE A O 1
ATOM 1475 N N . ILE A 1 201 ? -0.739 -1.468 8.814 1.00 98.38 201 ILE A N 1
ATOM 1476 C CA . ILE A 1 201 ? -1.430 -0.629 9.807 1.00 98.38 201 ILE A CA 1
ATOM 1477 C C . ILE A 1 201 ? -2.941 -0.881 9.807 1.00 98.38 201 ILE A C 1
ATOM 1479 O O . ILE A 1 201 ? -3.540 -0.896 10.883 1.00 98.38 201 ILE A O 1
ATOM 1483 N N . VAL A 1 202 ? -3.563 -1.171 8.657 1.00 98.06 202 VAL A N 1
ATOM 1484 C CA . VAL A 1 202 ? -4.978 -1.587 8.613 1.00 98.06 202 VAL A CA 1
ATOM 1485 C C . VAL A 1 202 ? -5.197 -2.825 9.482 1.00 98.06 202 VAL A C 1
ATOM 1487 O O . VAL A 1 202 ? -6.057 -2.803 10.363 1.00 98.06 202 VAL A O 1
ATOM 1490 N N . LEU A 1 203 ? -4.382 -3.870 9.306 1.00 97.00 203 LEU A N 1
ATOM 1491 C CA . LEU A 1 203 ? -4.449 -5.089 10.121 1.00 97.00 203 LEU A CA 1
ATOM 1492 C C . LEU A 1 203 ? -4.211 -4.807 11.607 1.00 97.00 203 LEU A C 1
ATOM 1494 O O . LEU A 1 203 ? -4.944 -5.313 12.456 1.00 97.00 203 LEU A O 1
ATOM 1498 N N . VAL A 1 204 ? -3.235 -3.961 11.939 1.00 97.06 204 VAL A N 1
ATOM 1499 C CA . VAL A 1 204 ? -2.971 -3.565 13.329 1.00 97.06 204 VAL A CA 1
ATOM 1500 C C . VAL A 1 204 ? -4.190 -2.868 13.926 1.00 97.06 204 VAL A C 1
ATOM 1502 O O . VAL A 1 204 ? -4.572 -3.178 15.048 1.00 97.06 204 VAL A O 1
ATOM 1505 N N . MET A 1 205 ? -4.866 -1.985 13.191 1.00 97.00 205 MET A N 1
ATOM 1506 C CA . MET A 1 205 ? -6.085 -1.337 13.682 1.00 97.00 205 MET A CA 1
ATOM 1507 C C . MET A 1 205 ? -7.228 -2.338 13.893 1.00 97.00 205 MET A C 1
ATOM 1509 O O . MET A 1 205 ? -7.994 -2.207 14.852 1.00 97.00 205 MET A O 1
ATOM 1513 N N . LEU A 1 206 ? -7.316 -3.390 13.074 1.00 94.44 206 LEU A N 1
ATOM 1514 C CA . LEU A 1 206 ? -8.222 -4.506 13.351 1.00 94.44 206 LEU A CA 1
ATOM 1515 C C . LEU A 1 206 ? -7.857 -5.203 14.673 1.00 94.44 206 LEU A C 1
ATOM 1517 O O . LEU A 1 206 ? -8.733 -5.463 15.502 1.00 94.44 206 LEU A O 1
ATOM 1521 N N . VAL A 1 207 ? -6.573 -5.443 14.934 1.00 94.62 207 VAL A N 1
ATOM 1522 C CA . VAL A 1 207 ? -6.113 -6.013 16.210 1.00 94.62 207 VAL A CA 1
ATOM 1523 C C . VAL A 1 207 ? -6.434 -5.085 17.387 1.00 94.62 207 VAL A C 1
ATOM 1525 O O . VAL A 1 207 ? -6.967 -5.545 18.396 1.00 94.62 207 VAL A O 1
ATOM 1528 N N . VAL A 1 208 ? -6.197 -3.777 17.259 1.00 94.81 208 VAL A N 1
ATOM 1529 C CA . VAL A 1 208 ? -6.483 -2.776 18.302 1.00 94.81 208 VAL A CA 1
ATOM 1530 C C . VAL A 1 208 ? -7.967 -2.762 18.662 1.00 94.81 208 VAL A C 1
ATOM 1532 O O . VAL A 1 208 ? -8.321 -2.777 19.841 1.00 94.81 208 VAL A O 1
ATOM 1535 N N . GLU A 1 209 ? -8.853 -2.779 17.666 1.00 92.12 209 GLU A N 1
ATOM 1536 C CA . GLU A 1 209 ? -10.303 -2.794 17.896 1.00 92.12 209 GLU A CA 1
ATOM 1537 C C . GLU A 1 209 ? -10.763 -4.061 18.643 1.00 92.12 209 GLU A C 1
ATOM 1539 O O . GLU A 1 209 ? -11.758 -4.027 19.371 1.00 92.12 209 GLU A O 1
ATOM 1544 N N . ARG A 1 210 ? -10.045 -5.181 18.489 1.00 91.06 210 ARG A N 1
ATOM 1545 C CA . ARG A 1 210 ? -10.384 -6.468 19.117 1.00 91.06 210 ARG A CA 1
ATOM 1546 C C . ARG A 1 210 ? -9.779 -6.632 20.504 1.00 91.06 210 ARG A C 1
ATOM 1548 O O . ARG A 1 210 ? -10.491 -7.038 21.416 1.00 91.06 210 ARG A O 1
ATOM 1555 N N . LEU A 1 211 ? -8.483 -6.364 20.645 1.00 92.19 211 LEU A N 1
ATOM 1556 C CA . LEU A 1 211 ? -7.691 -6.812 21.793 1.00 92.19 211 LEU A CA 1
ATOM 1557 C C . LEU A 1 211 ? -7.345 -5.693 22.776 1.00 92.19 211 LEU A C 1
ATOM 1559 O O . LEU A 1 211 ? -7.121 -5.965 23.950 1.00 92.19 211 LEU A O 1
ATOM 1563 N N . VAL A 1 212 ? -7.309 -4.436 22.332 1.00 92.25 212 VAL A N 1
ATOM 1564 C CA . VAL A 1 212 ? -6.898 -3.324 23.197 1.00 92.25 212 VAL A CA 1
ATOM 1565 C C . VAL A 1 212 ? -8.095 -2.799 23.993 1.00 9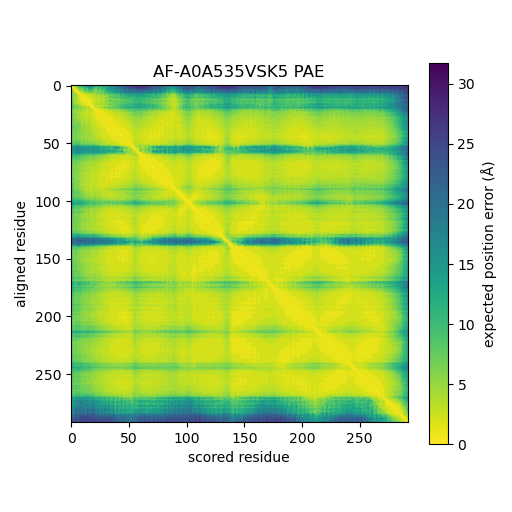2.25 212 VAL A C 1
ATOM 1567 O O . VAL A 1 212 ? -9.199 -2.640 23.461 1.00 92.25 212 VAL A O 1
ATOM 1570 N N . ALA A 1 213 ? -7.890 -2.486 25.275 1.00 89.69 213 ALA A N 1
ATOM 1571 C CA . ALA A 1 213 ? -8.915 -1.883 26.126 1.00 89.69 213 ALA A CA 1
ATOM 1572 C C . ALA A 1 213 ? -9.383 -0.516 25.584 1.00 89.69 213 ALA A C 1
ATOM 1574 O O . ALA A 1 213 ? -8.586 0.274 25.071 1.00 89.69 213 ALA A O 1
ATOM 1575 N N . HIS A 1 214 ? -10.679 -0.209 25.725 1.00 88.06 214 HIS A N 1
ATOM 1576 C CA . HIS A 1 214 ? -11.309 0.982 25.131 1.00 88.06 214 HIS A CA 1
ATOM 1577 C C . HIS A 1 214 ? -10.580 2.304 25.425 1.00 88.06 214 HIS A C 1
ATOM 1579 O O . HIS A 1 214 ? -10.502 3.151 24.537 1.00 88.06 214 HIS A O 1
ATOM 1585 N N . GLY A 1 215 ? -10.002 2.462 26.622 1.00 90.88 215 GLY A N 1
ATOM 1586 C CA . GLY A 1 215 ? -9.289 3.680 27.026 1.00 90.88 215 GLY A CA 1
ATOM 1587 C C . GLY A 1 215 ? -8.040 4.005 26.195 1.00 90.88 215 GLY A C 1
ATOM 1588 O O . GLY A 1 215 ? -7.677 5.172 26.089 1.00 90.88 215 GLY A O 1
ATOM 1589 N N . HIS A 1 216 ? -7.410 3.012 25.558 1.00 93.88 216 HIS A N 1
ATOM 1590 C CA . HIS A 1 216 ? -6.159 3.205 24.807 1.00 93.88 216 HIS A CA 1
ATOM 1591 C C . HIS A 1 216 ? -6.358 3.266 23.289 1.00 93.88 216 HIS A C 1
ATOM 1593 O O . HIS A 1 216 ? -5.527 3.825 22.573 1.00 93.88 216 HIS A O 1
ATOM 1599 N N . ARG A 1 217 ? -7.483 2.747 22.785 1.00 94.19 217 ARG A N 1
ATOM 1600 C CA . ARG A 1 217 ? -7.787 2.670 21.346 1.00 94.19 217 ARG A CA 1
ATOM 1601 C C . ARG A 1 217 ? -7.699 4.018 20.642 1.00 94.19 217 ARG A C 1
ATOM 1603 O O . ARG A 1 217 ? -7.133 4.114 19.558 1.00 94.19 217 ARG A O 1
ATOM 1610 N N . GLY A 1 218 ? -8.265 5.056 21.259 1.00 94.69 218 GLY A N 1
ATOM 1611 C CA . GLY A 1 218 ? -8.317 6.390 20.665 1.00 94.69 218 GLY A CA 1
ATOM 1612 C C . GLY A 1 218 ? -6.926 6.974 20.435 1.00 94.69 218 GLY A C 1
ATOM 1613 O O . GLY A 1 218 ? -6.632 7.453 19.344 1.00 94.69 218 GLY A O 1
ATOM 1614 N N . TRP A 1 219 ? -6.063 6.874 21.445 1.00 95.62 219 TRP A N 1
ATOM 1615 C CA . TRP A 1 219 ? -4.689 7.357 21.364 1.00 95.62 219 TRP A CA 1
ATOM 1616 C C . TRP A 1 219 ? -3.873 6.577 20.326 1.00 95.62 219 TRP A C 1
ATOM 1618 O O . TRP A 1 219 ? -3.201 7.196 19.510 1.00 95.62 219 TRP A O 1
ATOM 1628 N N . ILE A 1 220 ? -3.987 5.243 20.283 1.00 97.12 220 ILE A N 1
ATOM 1629 C CA . ILE A 1 220 ? -3.288 4.427 19.275 1.00 97.12 220 ILE A CA 1
ATOM 1630 C C . ILE A 1 220 ? -3.734 4.815 17.858 1.00 97.12 220 ILE A C 1
ATOM 1632 O O . ILE A 1 220 ? -2.890 5.038 16.993 1.00 97.12 220 ILE A O 1
ATOM 1636 N N . GLY A 1 221 ? -5.047 4.941 17.632 1.00 97.19 221 GLY A N 1
ATOM 1637 C CA . GLY A 1 221 ? -5.594 5.321 16.329 1.00 97.19 221 GLY A CA 1
ATOM 1638 C C . GLY A 1 221 ? -5.112 6.698 15.865 1.00 97.19 221 GLY A C 1
ATOM 1639 O O . GLY A 1 221 ? -4.651 6.838 14.735 1.00 97.19 221 GLY A O 1
ATOM 1640 N N . TRP A 1 222 ? -5.141 7.710 16.739 1.00 97.88 222 TRP A N 1
ATOM 1641 C CA . TRP A 1 222 ? -4.646 9.046 16.388 1.00 97.88 222 TRP A CA 1
ATOM 1642 C C . TRP A 1 222 ? -3.138 9.081 16.143 1.00 97.88 222 TRP A C 1
ATOM 1644 O O . TRP A 1 222 ? -2.703 9.699 15.174 1.00 97.88 222 TRP A O 1
ATOM 1654 N N . THR A 1 223 ? -2.347 8.385 16.962 1.00 98.31 223 THR A N 1
ATOM 1655 C CA . THR A 1 223 ? -0.898 8.265 16.752 1.00 98.31 223 THR A CA 1
ATOM 1656 C C . THR A 1 223 ? -0.596 7.607 15.404 1.00 98.31 223 THR A C 1
ATOM 1658 O O . THR A 1 223 ? 0.249 8.105 14.664 1.00 98.31 223 THR A O 1
ATOM 1661 N N . ALA A 1 224 ? -1.333 6.556 15.026 1.00 98.50 224 ALA A N 1
ATOM 1662 C CA . ALA A 1 224 ? -1.191 5.918 13.719 1.00 98.50 224 ALA A CA 1
ATOM 1663 C C . ALA A 1 224 ? -1.554 6.865 12.559 1.00 98.50 224 ALA A C 1
ATOM 1665 O O . ALA A 1 224 ? -0.809 6.937 11.582 1.00 98.50 224 ALA A O 1
ATOM 1666 N N . ILE A 1 225 ? -2.645 7.635 12.668 1.00 98.44 225 ILE A N 1
ATOM 1667 C CA . ILE A 1 225 ? -3.029 8.639 11.656 1.00 98.44 225 ILE A CA 1
ATOM 1668 C C . ILE A 1 225 ? -1.928 9.689 11.494 1.00 98.44 225 ILE A C 1
ATOM 1670 O O . ILE A 1 225 ? -1.500 9.962 10.375 1.00 98.44 225 ILE A O 1
ATOM 1674 N N . ILE A 1 226 ? -1.447 10.263 12.599 1.00 98.62 226 ILE A N 1
ATOM 1675 C CA . ILE A 1 226 ? -0.405 11.297 12.574 1.00 98.62 226 ILE A CA 1
ATOM 1676 C C . ILE A 1 226 ? 0.882 10.733 11.966 1.00 98.62 226 ILE A C 1
ATOM 1678 O O . ILE A 1 226 ? 1.420 11.322 11.031 1.00 98.62 226 ILE A O 1
ATOM 1682 N N . GLY A 1 227 ? 1.340 9.574 12.446 1.00 98.75 227 GLY A N 1
ATOM 1683 C CA . GLY A 1 227 ? 2.562 8.936 11.964 1.00 98.75 227 GLY A CA 1
ATOM 1684 C C . GLY A 1 227 ? 2.502 8.620 10.472 1.00 98.75 227 GLY A C 1
ATOM 1685 O O . GLY A 1 227 ? 3.366 9.065 9.725 1.00 98.75 227 GLY A O 1
ATOM 1686 N N . THR A 1 228 ? 1.444 7.941 10.016 1.00 98.81 228 THR A N 1
ATOM 1687 C CA . THR A 1 228 ? 1.291 7.585 8.594 1.00 98.81 228 THR A CA 1
ATOM 1688 C C . THR A 1 228 ? 1.158 8.813 7.692 1.00 98.81 228 THR A C 1
ATOM 1690 O O . THR A 1 228 ? 1.741 8.830 6.611 1.00 98.81 228 THR A O 1
ATOM 1693 N N . THR A 1 229 ? 0.489 9.878 8.148 1.00 98.81 229 THR A N 1
ATOM 1694 C CA . THR A 1 229 ? 0.402 11.151 7.406 1.00 98.81 229 THR A CA 1
ATOM 1695 C C . THR A 1 229 ? 1.768 11.809 7.250 1.00 98.81 229 THR A C 1
ATOM 1697 O O . THR A 1 229 ? 2.132 12.221 6.152 1.00 98.81 229 THR A O 1
ATOM 1700 N N . ILE A 1 230 ? 2.541 11.898 8.337 1.00 98.81 230 ILE A N 1
ATOM 1701 C CA . ILE A 1 230 ? 3.884 12.487 8.312 1.00 98.81 230 ILE A CA 1
ATOM 1702 C C . ILE A 1 230 ? 4.814 11.643 7.431 1.00 98.81 230 ILE A C 1
ATOM 1704 O O . ILE A 1 230 ? 5.537 12.205 6.611 1.00 98.81 230 ILE A O 1
ATOM 1708 N N . THR A 1 231 ? 4.756 10.309 7.536 1.00 98.81 231 THR A N 1
ATOM 1709 C CA . THR A 1 231 ? 5.518 9.400 6.665 1.00 98.81 231 THR A CA 1
ATOM 1710 C C . THR A 1 231 ? 5.172 9.620 5.196 1.00 98.81 231 THR A C 1
ATOM 1712 O O . THR A 1 231 ? 6.082 9.757 4.384 1.00 98.81 231 THR A O 1
ATOM 1715 N N . PHE A 1 232 ? 3.883 9.708 4.858 1.00 98.75 232 PHE A N 1
ATOM 1716 C CA . PHE A 1 232 ? 3.421 9.942 3.490 1.00 98.75 232 PHE A CA 1
ATOM 1717 C C . PHE A 1 232 ? 3.912 11.285 2.936 1.00 98.75 232 PHE A C 1
ATOM 1719 O O . PHE A 1 232 ? 4.528 11.322 1.875 1.00 98.75 232 PHE A O 1
ATOM 1726 N N . ILE A 1 233 ? 3.706 12.384 3.672 1.00 98.69 233 ILE A N 1
ATOM 1727 C CA . ILE A 1 233 ? 4.142 13.724 3.249 1.00 98.69 233 ILE A CA 1
ATOM 1728 C C . ILE A 1 233 ? 5.665 13.772 3.089 1.00 98.69 233 ILE A C 1
ATOM 1730 O O . ILE A 1 233 ? 6.160 14.249 2.070 1.00 98.69 233 ILE A O 1
ATOM 1734 N N . GLY A 1 234 ? 6.408 13.260 4.074 1.00 98.56 234 GLY A N 1
ATOM 1735 C CA . GLY A 1 234 ? 7.866 13.189 4.009 1.00 98.56 234 GLY A CA 1
ATOM 1736 C C . GLY A 1 234 ? 8.346 12.361 2.821 1.00 98.56 234 GLY A C 1
ATOM 1737 O O . GLY A 1 234 ? 9.239 12.795 2.103 1.00 98.56 234 GLY A O 1
ATOM 1738 N N . GLY A 1 235 ? 7.700 11.221 2.565 1.00 98.44 235 GLY A N 1
ATOM 1739 C CA . GLY A 1 235 ? 7.965 10.364 1.414 1.00 98.44 235 GLY A CA 1
ATOM 1740 C C . GLY A 1 235 ? 7.756 11.079 0.083 1.00 98.44 235 GLY A C 1
ATOM 1741 O O . GLY A 1 235 ? 8.648 11.059 -0.758 1.00 98.44 235 GLY A O 1
ATOM 1742 N N . LEU A 1 236 ? 6.634 11.783 -0.096 1.00 98.38 236 LEU A N 1
ATOM 1743 C CA . LEU A 1 236 ? 6.387 12.554 -1.319 1.00 98.38 236 LEU A CA 1
ATOM 1744 C C . LEU A 1 236 ? 7.412 13.677 -1.520 1.00 98.38 236 LEU A C 1
ATOM 1746 O O . LEU A 1 236 ? 7.866 13.892 -2.640 1.00 98.38 236 LEU A O 1
ATOM 1750 N N . ILE A 1 237 ? 7.810 14.376 -0.452 1.00 98.44 237 ILE A N 1
ATOM 1751 C CA . ILE A 1 237 ? 8.885 15.380 -0.521 1.00 98.44 237 ILE A CA 1
ATOM 1752 C C . ILE A 1 237 ? 10.202 14.713 -0.936 1.00 98.44 237 ILE A C 1
ATOM 1754 O O . ILE A 1 237 ? 10.922 15.251 -1.776 1.00 98.44 237 ILE A O 1
ATOM 1758 N N . PHE A 1 238 ? 10.503 13.546 -0.364 1.00 97.94 238 PHE A N 1
ATOM 1759 C CA . PHE A 1 238 ? 11.741 12.814 -0.615 1.00 97.94 238 PHE A CA 1
ATOM 1760 C C . PHE A 1 238 ? 11.823 12.313 -2.064 1.00 97.94 238 PHE A C 1
ATOM 1762 O O . PHE A 1 238 ? 12.863 12.434 -2.698 1.00 97.94 238 PHE A O 1
ATOM 1769 N N . VAL A 1 239 ? 10.708 11.829 -2.619 1.00 97.88 239 VAL A N 1
ATOM 1770 C CA . VAL A 1 239 ? 10.626 11.382 -4.015 1.00 97.88 239 VAL A CA 1
ATOM 1771 C C . VAL A 1 239 ? 10.620 12.566 -4.978 1.00 97.88 239 VAL A C 1
ATOM 1773 O O . VAL A 1 239 ? 11.459 12.660 -5.867 1.00 97.88 239 VAL A O 1
ATOM 1776 N N . PHE A 1 240 ? 9.666 13.487 -4.844 1.00 97.19 240 PHE A N 1
ATOM 1777 C CA . PHE A 1 240 ? 9.372 14.430 -5.925 1.00 97.19 240 PHE A CA 1
ATOM 1778 C C . PHE A 1 240 ? 10.201 15.712 -5.868 1.00 97.19 240 PHE A C 1
ATOM 1780 O O . PHE A 1 240 ? 10.459 16.307 -6.920 1.00 97.19 240 PHE A O 1
ATOM 1787 N N . LEU A 1 241 ? 10.651 16.127 -4.680 1.00 96.31 241 LEU A N 1
ATOM 1788 C CA . LEU A 1 241 ? 11.352 17.399 -4.496 1.00 96.31 241 LEU A CA 1
ATOM 1789 C C . LEU A 1 241 ? 12.858 17.206 -4.328 1.00 96.31 241 LEU A C 1
ATOM 1791 O O . LEU A 1 241 ? 13.612 17.711 -5.154 1.00 96.31 241 LEU A O 1
ATOM 1795 N N . GLU A 1 242 ? 13.287 16.473 -3.299 1.00 95.44 242 GLU A N 1
ATOM 1796 C CA . GLU A 1 242 ? 14.699 16.395 -2.903 1.00 95.44 242 GLU A CA 1
ATOM 1797 C C . GLU A 1 242 ? 15.068 14.983 -2.406 1.00 95.44 242 GLU A C 1
ATOM 1799 O O . GLU A 1 242 ? 14.799 14.685 -1.238 1.00 95.44 242 GLU A O 1
ATOM 1804 N N . PRO A 1 243 ? 15.688 14.129 -3.252 1.00 96.25 243 PRO A N 1
ATOM 1805 C CA . PRO A 1 243 ? 16.061 12.753 -2.916 1.00 96.25 243 PRO A CA 1
ATOM 1806 C C . PRO A 1 243 ? 17.381 12.641 -2.135 1.00 96.25 243 PRO A C 1
ATOM 1808 O O . PRO A 1 243 ? 17.895 11.537 -1.948 1.00 96.25 243 PRO A O 1
ATOM 1811 N N . ALA A 1 244 ? 17.959 13.750 -1.660 1.00 96.00 244 ALA A N 1
ATOM 1812 C CA . ALA A 1 244 ? 19.147 13.705 -0.817 1.00 96.00 244 ALA A CA 1
ATOM 1813 C C . ALA A 1 244 ? 18.900 12.960 0.509 1.00 96.00 244 ALA A C 1
ATOM 1815 O O . ALA A 1 244 ? 17.985 13.277 1.279 1.00 96.00 244 ALA A O 1
ATOM 1816 N N . LEU A 1 245 ? 19.789 12.010 0.822 1.00 92.88 245 LEU A N 1
ATOM 1817 C CA . LEU A 1 245 ? 19.876 11.410 2.153 1.00 92.88 245 LEU A CA 1
ATOM 1818 C C . LEU A 1 245 ? 20.078 12.509 3.201 1.00 92.88 245 LEU A C 1
ATOM 1820 O O . LEU A 1 245 ? 20.847 13.446 2.992 1.00 92.88 245 LEU A O 1
ATOM 1824 N N . TYR A 1 246 ? 19.380 12.390 4.330 1.00 94.94 246 TYR A N 1
ATOM 1825 C CA . TYR A 1 246 ? 19.332 13.419 5.379 1.00 94.94 246 TYR A CA 1
ATOM 1826 C C . TYR A 1 246 ? 18.723 14.766 4.947 1.00 94.94 246 TYR A C 1
ATOM 1828 O O . TYR A 1 246 ? 18.762 15.726 5.716 1.00 94.94 246 TYR A O 1
ATOM 1836 N N . GLY A 1 247 ? 18.122 14.848 3.757 1.00 96.19 247 GLY A N 1
ATOM 1837 C CA . GLY A 1 247 ? 17.323 15.993 3.340 1.00 96.19 247 GLY A CA 1
ATOM 1838 C C . GLY A 1 247 ? 15.989 16.098 4.097 1.00 96.19 247 GLY A C 1
ATOM 1839 O O . GLY A 1 247 ? 15.623 15.207 4.874 1.00 96.19 247 GLY A O 1
ATOM 1840 N N . PRO A 1 248 ? 15.210 17.171 3.860 1.00 97.25 248 PRO A N 1
ATOM 1841 C CA . PRO A 1 248 ? 13.941 17.400 4.551 1.00 97.25 248 PRO A CA 1
ATOM 1842 C C . PRO A 1 248 ? 12.955 16.233 4.416 1.00 97.25 248 PRO A C 1
ATOM 1844 O O . PRO A 1 248 ? 12.371 15.818 5.414 1.00 97.25 248 PRO A O 1
ATOM 1847 N N . GLY A 1 249 ? 12.804 15.667 3.212 1.00 97.56 249 GLY A N 1
ATOM 1848 C CA . GLY A 1 249 ? 11.900 14.538 2.966 1.00 97.56 249 GLY A CA 1
ATOM 1849 C C . GLY A 1 249 ? 12.264 13.299 3.786 1.00 97.56 249 GLY A C 1
ATOM 1850 O O . GLY A 1 249 ? 11.404 12.742 4.468 1.00 97.56 249 GLY A O 1
ATOM 1851 N N . TYR A 1 250 ? 13.552 12.938 3.804 1.00 98.06 250 TYR A N 1
ATOM 1852 C CA . TYR A 1 250 ? 14.091 11.840 4.612 1.00 98.06 250 TYR A CA 1
ATOM 1853 C C . TYR A 1 250 ? 13.841 12.045 6.114 1.00 98.06 250 TYR A C 1
ATOM 1855 O O . TYR A 1 250 ? 13.396 11.135 6.814 1.00 98.06 250 TYR A O 1
ATOM 1863 N N . ILE A 1 251 ? 14.110 13.247 6.633 1.00 98.38 251 ILE A N 1
ATOM 1864 C CA . ILE A 1 251 ? 13.933 13.545 8.062 1.00 98.38 251 ILE A CA 1
ATOM 1865 C C . ILE A 1 251 ? 12.451 13.477 8.442 1.00 98.38 251 ILE A C 1
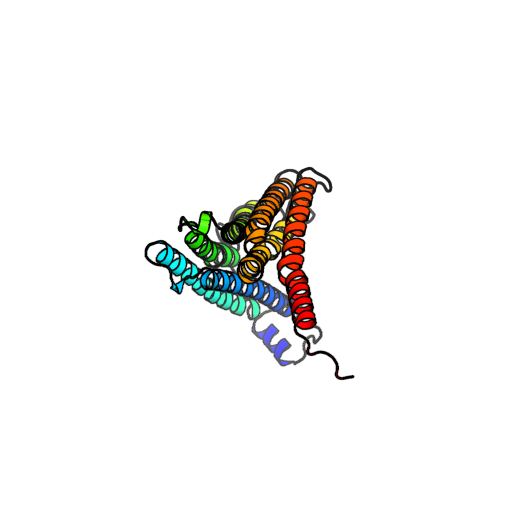ATOM 1867 O O . ILE A 1 251 ? 12.098 12.843 9.438 1.00 98.38 251 ILE A O 1
ATOM 1871 N N . ILE A 1 252 ? 11.577 14.101 7.648 1.00 98.62 252 ILE A N 1
ATOM 1872 C CA . ILE A 1 252 ? 10.133 14.114 7.906 1.00 98.62 252 ILE A CA 1
ATOM 1873 C C . ILE A 1 252 ? 9.584 12.686 7.865 1.00 98.62 252 ILE A C 1
ATOM 1875 O O . ILE A 1 252 ? 8.878 12.282 8.788 1.00 98.62 252 ILE A O 1
ATOM 1879 N N . SER A 1 253 ? 9.939 11.896 6.848 1.00 98.19 253 SER A N 1
ATOM 1880 C CA . SER A 1 253 ? 9.447 10.523 6.733 1.00 98.19 253 SER A CA 1
ATOM 1881 C C . SER A 1 253 ? 9.922 9.648 7.897 1.00 98.19 253 SER A C 1
ATOM 1883 O O . SER A 1 253 ? 9.121 8.903 8.466 1.00 98.19 253 SER A O 1
ATOM 1885 N N . THR A 1 254 ? 11.176 9.822 8.331 1.00 98.44 254 THR A N 1
ATOM 1886 C CA . THR A 1 254 ? 11.752 9.144 9.502 1.00 98.44 254 THR A CA 1
ATOM 1887 C C . THR A 1 254 ? 10.995 9.484 10.786 1.00 98.44 254 THR A C 1
ATOM 1889 O O . THR A 1 254 ? 10.654 8.585 11.553 1.00 98.44 254 THR A O 1
ATOM 1892 N N . ILE A 1 255 ? 10.669 10.761 11.019 1.00 98.69 255 ILE A N 1
ATOM 1893 C CA . ILE A 1 255 ? 9.856 11.180 12.175 1.00 98.69 255 ILE A CA 1
ATOM 1894 C C . ILE A 1 255 ? 8.489 10.488 12.143 1.00 98.69 255 ILE A C 1
ATOM 1896 O O . ILE A 1 255 ? 8.043 9.951 13.159 1.00 98.69 255 ILE A O 1
ATOM 1900 N N . GLY A 1 256 ? 7.843 10.456 10.975 1.00 98.69 256 GLY A N 1
ATOM 1901 C CA . GLY A 1 256 ? 6.576 9.750 10.792 1.00 98.69 256 GLY A CA 1
ATOM 1902 C C . GLY A 1 256 ? 6.685 8.266 11.147 1.00 98.69 256 GLY A C 1
ATOM 1903 O O . GLY A 1 256 ? 5.860 7.757 11.906 1.00 98.69 256 GLY A O 1
ATOM 1904 N N . LEU A 1 257 ? 7.748 7.593 10.693 1.00 98.69 257 LEU A N 1
ATOM 1905 C CA . LEU A 1 257 ? 7.990 6.178 10.985 1.00 98.69 257 LEU A CA 1
ATOM 1906 C C . LEU A 1 257 ? 8.218 5.910 12.470 1.00 98.69 257 LEU A C 1
ATOM 1908 O O . LEU A 1 257 ? 7.705 4.922 12.991 1.00 98.69 257 LEU A O 1
ATOM 1912 N N . VAL A 1 258 ? 8.925 6.794 13.176 1.00 98.75 258 VAL A N 1
ATOM 1913 C CA . VAL A 1 258 ? 9.085 6.691 14.635 1.00 98.75 258 VAL A CA 1
ATOM 1914 C C . VAL A 1 258 ? 7.724 6.776 15.330 1.00 98.75 258 VAL A C 1
ATOM 1916 O O . VAL A 1 258 ? 7.432 5.971 16.213 1.00 98.75 258 VAL A O 1
ATOM 1919 N N . ILE A 1 259 ? 6.853 7.694 14.902 1.00 98.75 259 ILE A N 1
ATOM 1920 C CA . ILE A 1 259 ? 5.496 7.833 15.451 1.00 98.75 259 ILE A CA 1
ATOM 1921 C C . ILE A 1 259 ? 4.649 6.587 15.150 1.00 98.75 259 ILE A C 1
ATOM 1923 O O . ILE A 1 259 ? 3.955 6.088 16.039 1.00 98.75 259 ILE A O 1
ATOM 1927 N N . VAL A 1 260 ? 4.737 6.033 13.935 1.00 98.62 260 VAL A N 1
ATOM 1928 C CA . VAL A 1 260 ? 4.105 4.746 13.600 1.00 98.62 260 VAL A CA 1
ATOM 1929 C C . VAL A 1 260 ? 4.631 3.639 14.518 1.00 98.62 260 VAL A C 1
ATOM 1931 O O . VAL A 1 260 ? 3.836 2.910 15.109 1.00 98.62 260 VAL A O 1
ATOM 1934 N N . GLY A 1 261 ? 5.948 3.555 14.719 1.00 98.31 261 GLY A N 1
ATOM 1935 C CA . GLY A 1 261 ? 6.582 2.596 15.625 1.00 98.31 261 GLY A CA 1
ATOM 1936 C C . GLY A 1 261 ? 6.053 2.691 17.058 1.00 98.31 261 GLY A C 1
ATOM 1937 O O . GLY A 1 261 ? 5.758 1.667 17.672 1.00 98.31 261 GLY A O 1
ATOM 1938 N N . ILE A 1 262 ? 5.828 3.904 17.570 1.00 98.31 262 ILE A N 1
ATOM 1939 C CA . ILE A 1 262 ? 5.204 4.126 18.883 1.00 98.31 262 ILE A CA 1
ATOM 1940 C C . ILE A 1 262 ? 3.789 3.524 18.933 1.00 98.31 262 ILE A C 1
ATOM 1942 O O . ILE A 1 262 ? 3.453 2.846 19.906 1.00 98.31 262 ILE A O 1
ATOM 1946 N N . ALA A 1 263 ? 2.969 3.714 17.894 1.00 97.69 263 ALA A N 1
ATOM 1947 C CA . ALA A 1 263 ? 1.628 3.122 17.827 1.00 97.69 263 ALA A CA 1
ATOM 1948 C C . ALA A 1 263 ? 1.663 1.580 17.782 1.00 97.69 263 ALA A C 1
ATOM 1950 O O . ALA A 1 263 ? 0.830 0.919 18.413 1.00 97.69 263 ALA A O 1
ATOM 1951 N N . LEU A 1 264 ? 2.641 0.996 17.081 1.00 97.62 264 LEU A N 1
ATOM 1952 C CA . LEU A 1 264 ? 2.839 -0.456 17.026 1.00 97.62 264 LEU A CA 1
ATOM 1953 C C . LEU A 1 264 ? 3.243 -1.022 18.393 1.00 97.62 264 LEU A C 1
ATOM 1955 O O . LEU A 1 264 ? 2.611 -1.956 18.886 1.00 97.62 264 LEU A O 1
ATOM 1959 N N . LEU A 1 265 ? 4.248 -0.425 19.040 1.00 97.44 265 LEU A N 1
ATOM 1960 C CA . LEU A 1 265 ? 4.723 -0.845 20.362 1.00 97.44 265 LEU A CA 1
ATOM 1961 C C . LEU A 1 265 ? 3.623 -0.740 21.420 1.00 97.44 265 LEU A C 1
ATOM 1963 O O . LEU A 1 265 ? 3.435 -1.650 22.225 1.00 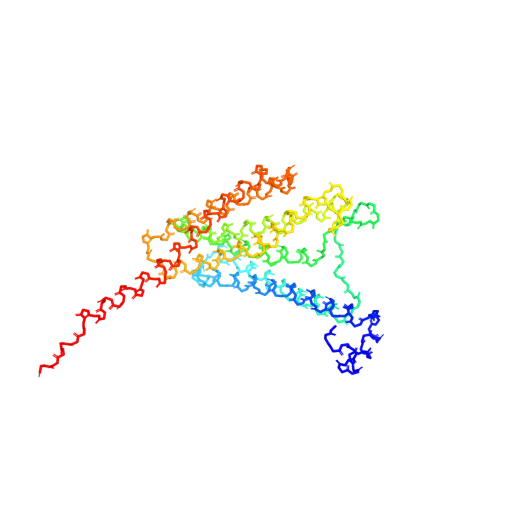97.44 265 LEU A O 1
ATOM 1967 N N . ALA A 1 266 ? 2.845 0.336 21.374 1.00 95.81 266 ALA A N 1
ATOM 1968 C CA . ALA A 1 266 ? 1.662 0.505 22.200 1.00 95.81 266 ALA A CA 1
ATOM 1969 C C . ALA A 1 266 ? 0.620 -0.598 21.990 1.00 95.81 266 ALA A C 1
ATOM 1971 O O . ALA A 1 266 ? 0.074 -1.136 22.955 1.00 95.81 266 ALA A O 1
ATOM 1972 N N . THR A 1 267 ? 0.352 -0.955 20.733 1.00 94.88 267 THR A N 1
ATOM 1973 C CA . THR A 1 267 ? -0.577 -2.041 20.406 1.00 94.88 267 THR A CA 1
ATOM 1974 C C . THR A 1 267 ? -0.099 -3.365 20.994 1.00 94.88 267 THR A C 1
ATOM 1976 O O . THR A 1 267 ? -0.896 -4.079 21.597 1.00 94.88 267 THR A O 1
ATOM 1979 N N . LEU A 1 268 ? 1.196 -3.676 20.885 1.00 94.31 268 LEU A N 1
ATOM 1980 C CA . LEU A 1 268 ? 1.778 -4.886 21.473 1.00 94.31 268 LEU A CA 1
ATOM 1981 C C . LEU A 1 268 ? 1.679 -4.880 23.003 1.00 94.31 268 LEU A C 1
ATOM 1983 O O . LEU A 1 268 ? 1.265 -5.871 23.608 1.00 94.31 268 LEU A O 1
ATOM 1987 N N . TRP A 1 269 ? 2.007 -3.752 23.631 1.00 94.31 269 TRP A N 1
ATOM 1988 C CA . TRP A 1 269 ? 1.964 -3.619 25.081 1.00 94.31 269 TRP A CA 1
ATOM 1989 C C . TRP A 1 269 ? 0.551 -3.825 25.634 1.00 94.31 269 TRP A C 1
ATOM 1991 O O . TRP A 1 269 ? 0.340 -4.695 26.478 1.00 94.31 269 TRP A O 1
ATOM 2001 N N . TRP A 1 270 ? -0.430 -3.065 25.140 1.00 92.38 270 TRP A N 1
ATOM 2002 C CA . TRP A 1 270 ? -1.796 -3.106 25.670 1.00 92.38 270 TRP A CA 1
ATOM 2003 C C . TRP A 1 270 ? -2.650 -4.244 25.106 1.00 92.38 270 TRP A C 1
ATOM 2005 O O . TRP A 1 270 ? -3.594 -4.665 25.767 1.00 92.38 270 TRP A O 1
ATOM 2015 N N . GLY A 1 271 ? -2.346 -4.739 23.907 1.00 87.25 271 GLY A N 1
ATOM 2016 C CA . GLY A 1 271 ? -3.092 -5.825 23.269 1.00 87.25 271 GLY A CA 1
ATOM 2017 C C . GLY A 1 271 ? -2.633 -7.220 23.692 1.00 87.25 271 GLY A C 1
ATOM 2018 O O . GLY A 1 271 ? -3.459 -8.129 23.754 1.00 87.25 271 GLY A O 1
ATOM 2019 N N . ALA A 1 272 ? -1.345 -7.400 24.006 1.00 85.31 272 ALA A N 1
ATOM 2020 C CA . ALA A 1 272 ? -0.783 -8.714 24.324 1.00 85.31 272 ALA A CA 1
ATOM 2021 C C . ALA A 1 272 ? -0.171 -8.793 25.728 1.00 85.31 272 ALA A C 1
ATOM 2023 O O . ALA A 1 272 ? -0.476 -9.712 26.480 1.00 85.31 272 ALA A O 1
ATOM 2024 N N . ILE A 1 273 ? 0.695 -7.852 26.108 1.00 84.88 273 ILE A N 1
ATOM 2025 C CA . ILE A 1 273 ? 1.501 -8.008 27.331 1.00 84.88 273 ILE A CA 1
ATOM 2026 C C . ILE A 1 273 ? 0.675 -7.705 28.584 1.00 84.88 273 ILE A C 1
ATOM 2028 O O . ILE A 1 273 ? 0.621 -8.517 29.509 1.00 84.88 273 ILE A O 1
ATOM 2032 N N . ALA A 1 274 ? 0.006 -6.552 28.620 1.00 83.94 274 ALA A N 1
ATOM 2033 C CA . ALA A 1 274 ? -0.774 -6.121 29.777 1.00 83.94 274 ALA A CA 1
ATOM 2034 C C . ALA A 1 274 ? -1.912 -7.105 30.103 1.00 83.94 274 ALA A C 1
ATOM 2036 O O . ALA A 1 274 ? -2.111 -7.452 31.268 1.00 83.94 274 ALA A O 1
ATOM 2037 N N . SER A 1 275 ? -2.590 -7.624 29.074 1.00 79.50 275 SER A N 1
ATOM 2038 C CA . SER A 1 275 ? -3.682 -8.591 29.227 1.00 79.50 275 SER A CA 1
ATOM 2039 C C . SER A 1 275 ? -3.208 -9.915 29.842 1.00 79.50 275 SER A C 1
ATOM 2041 O O . SER A 1 275 ? -3.852 -10.434 30.757 1.00 79.50 275 SER A O 1
ATOM 2043 N N . ILE A 1 276 ? -2.043 -10.427 29.425 1.00 82.38 276 ILE A N 1
ATOM 2044 C CA . ILE A 1 276 ? -1.426 -11.631 30.009 1.00 82.38 276 ILE A CA 1
ATOM 2045 C C . ILE A 1 276 ? -1.060 -11.404 31.481 1.00 82.38 276 ILE A C 1
ATOM 2047 O O . ILE A 1 276 ? -1.313 -12.269 32.328 1.00 82.38 276 ILE A O 1
ATOM 2051 N N . VAL A 1 277 ? -0.481 -10.246 31.809 1.00 81.44 277 VAL A N 1
ATOM 2052 C CA . VAL A 1 277 ? -0.079 -9.914 33.184 1.00 81.44 277 VAL A CA 1
ATOM 2053 C C . VAL A 1 277 ? -1.293 -9.841 34.111 1.00 81.44 277 VAL A C 1
ATOM 2055 O O . VAL A 1 277 ? -1.243 -10.373 35.222 1.00 81.44 277 VAL A O 1
ATOM 2058 N N . GLU A 1 278 ? -2.389 -9.225 33.667 1.00 82.31 278 GLU A N 1
ATOM 2059 C CA . GLU A 1 278 ? -3.636 -9.151 34.439 1.00 82.31 278 GLU A CA 1
ATOM 2060 C C . GLU A 1 278 ? -4.253 -10.535 34.656 1.00 82.31 278 GLU A C 1
ATOM 2062 O O . GLU A 1 278 ? -4.520 -10.910 35.797 1.00 82.31 278 GLU A O 1
ATOM 2067 N N . HIS A 1 279 ? -4.363 -11.353 33.603 1.00 81.75 279 HIS A N 1
ATOM 2068 C CA . HIS A 1 279 ? -4.889 -12.718 33.720 1.00 81.75 279 HIS A CA 1
ATOM 2069 C C . HIS A 1 279 ? -4.053 -13.597 34.660 1.00 81.75 279 HIS A C 1
ATOM 2071 O O . HIS A 1 279 ? -4.593 -14.418 35.404 1.00 81.75 279 HIS A O 1
ATOM 2077 N N . THR A 1 280 ? -2.731 -13.421 34.656 1.00 83.50 280 THR A N 1
ATOM 2078 C CA . THR A 1 280 ? -1.829 -14.161 35.548 1.00 83.50 280 THR A CA 1
ATOM 2079 C C . THR A 1 280 ? -2.019 -13.735 37.004 1.00 83.50 280 THR A C 1
ATOM 2081 O O . THR A 1 280 ? -2.094 -14.586 37.892 1.00 83.50 280 THR A O 1
ATOM 2084 N N . LYS A 1 281 ? -2.156 -12.426 37.259 1.00 84.06 281 LYS A N 1
ATOM 2085 C CA . LYS A 1 281 ? -2.428 -11.889 38.602 1.00 84.06 281 LYS A CA 1
ATOM 2086 C C . LYS A 1 281 ? -3.773 -12.365 39.144 1.00 84.06 281 LYS A C 1
ATOM 2088 O O . LYS A 1 281 ? -3.845 -12.752 40.309 1.00 84.06 281 LYS A O 1
ATOM 2093 N N . ASP A 1 282 ? -4.812 -12.386 38.316 1.00 86.69 282 ASP A N 1
ATOM 2094 C CA . ASP A 1 282 ? -6.133 -12.850 38.741 1.00 86.69 282 ASP A CA 1
ATOM 2095 C C . ASP A 1 282 ? -6.142 -14.348 39.045 1.00 86.69 282 ASP A C 1
ATOM 2097 O O . ASP A 1 282 ? -6.673 -14.750 40.081 1.00 86.69 282 ASP A O 1
ATOM 2101 N N . ARG A 1 283 ? -5.470 -15.177 38.236 1.00 86.81 283 ARG A N 1
ATOM 2102 C CA . ARG A 1 283 ? -5.298 -16.607 38.549 1.00 86.81 283 ARG A CA 1
ATOM 2103 C C . ARG A 1 283 ? -4.568 -16.830 39.869 1.00 86.81 283 ARG A C 1
ATOM 2105 O O . ARG A 1 283 ? -5.001 -17.665 40.655 1.00 86.81 283 ARG A O 1
ATOM 2112 N N . ALA A 1 284 ? -3.506 -16.069 40.138 1.00 83.31 284 ALA A N 1
ATOM 2113 C CA . ALA A 1 284 ? -2.771 -16.170 41.398 1.00 83.31 284 ALA A CA 1
ATOM 2114 C C . ALA A 1 284 ? -3.637 -15.793 42.615 1.00 83.31 284 ALA A C 1
ATOM 2116 O O . ALA A 1 284 ? -3.522 -16.420 43.663 1.00 83.31 284 ALA A O 1
ATOM 2117 N N . ARG A 1 285 ? -4.539 -14.811 42.474 1.00 87.56 285 ARG A N 1
ATOM 2118 C CA . ARG A 1 285 ? -5.477 -14.406 43.540 1.00 87.56 285 ARG A CA 1
ATOM 2119 C C . ARG A 1 285 ? -6.556 -15.447 43.843 1.00 87.56 285 ARG A C 1
ATOM 2121 O O . ARG A 1 285 ? -7.063 -15.463 44.957 1.00 87.56 285 ARG A O 1
ATOM 2128 N N . HIS A 1 286 ? -6.910 -16.282 42.868 1.00 88.75 286 HIS A N 1
ATOM 2129 C CA . HIS A 1 286 ? -7.980 -17.280 42.987 1.00 88.75 286 HIS A CA 1
ATOM 2130 C C . HIS A 1 286 ? -7.446 -18.714 43.119 1.00 88.75 286 HIS A C 1
ATOM 2132 O O . HIS A 1 286 ? -8.228 -19.665 43.087 1.00 88.75 286 HIS A O 1
ATOM 2138 N N . ALA A 1 287 ? -6.128 -18.894 43.253 1.00 80.94 287 ALA A N 1
ATOM 2139 C CA . ALA A 1 287 ? -5.545 -20.205 43.490 1.00 80.94 287 ALA A CA 1
ATOM 2140 C C . ALA A 1 287 ? -5.953 -20.706 44.890 1.00 80.94 287 ALA A C 1
ATOM 2142 O O . ALA A 1 287 ? -5.839 -19.948 45.859 1.00 80.94 287 ALA A O 1
ATOM 2143 N N . PRO A 1 288 ? -6.438 -21.955 45.024 1.00 81.94 288 PRO A N 1
ATOM 2144 C CA . PRO A 1 288 ? -6.770 -22.510 46.327 1.00 81.94 288 PRO A CA 1
ATOM 2145 C C . PRO A 1 288 ? -5.517 -22.541 47.219 1.00 81.94 288 PRO A C 1
ATOM 2147 O O . PRO A 1 288 ? -4.417 -22.789 46.713 1.00 81.94 288 PRO A O 1
ATOM 2150 N N . PRO A 1 289 ? -5.656 -22.284 48.532 1.00 76.88 289 PRO A N 1
ATOM 2151 C CA . PRO A 1 289 ? -4.527 -22.338 49.452 1.00 76.88 289 PRO A CA 1
ATOM 2152 C C . PRO A 1 289 ? -3.897 -23.733 49.418 1.00 76.88 289 PRO A C 1
ATOM 2154 O O . PRO A 1 289 ? -4.607 -24.740 49.409 1.00 76.88 289 PRO A O 1
ATOM 2157 N N . ILE A 1 290 ? -2.563 -23.786 49.375 1.00 77.94 290 ILE A N 1
ATOM 2158 C CA . ILE A 1 290 ? -1.822 -25.050 49.394 1.00 77.94 290 ILE A CA 1
ATOM 2159 C C . ILE A 1 290 ? -2.117 -25.727 50.742 1.00 77.94 290 ILE A C 1
ATOM 2161 O O . ILE A 1 290 ? -1.896 -25.091 51.776 1.00 77.94 290 ILE A O 1
ATOM 2165 N N . PRO A 1 291 ? -2.654 -26.961 50.751 1.00 73.81 291 PRO A N 1
ATOM 2166 C CA . PRO A 1 291 ? -2.938 -27.666 51.993 1.00 73.81 291 PRO A CA 1
ATOM 2167 C C . PRO A 1 291 ? -1.643 -27.864 52.788 1.00 73.81 291 PRO A C 1
ATOM 2169 O O . PRO A 1 291 ? -0.615 -28.235 52.218 1.00 73.81 291 PRO A O 1
ATOM 2172 N N . ALA A 1 292 ? -1.723 -27.543 54.081 1.00 69.94 292 ALA A N 1
ATOM 2173 C CA . ALA A 1 292 ? -0.638 -27.655 55.052 1.00 69.94 292 ALA A CA 1
ATOM 2174 C C . ALA A 1 292 ? -0.351 -29.110 55.439 1.00 69.94 292 ALA A C 1
ATOM 2176 O O . ALA A 1 292 ? -1.313 -29.914 55.455 1.00 69.94 292 ALA A O 1
#

pLDDT: mean 91.96, std 8.17, range [53.22, 98.81]

Mean predicted aligned error: 5.6 Å

Foldseek 3Di:
DVQFCPPVVLVVQCVVQVPPGPVSLVVLQVVLVVLLVLLVLLLVLLVLLCVLLCLVPDDDPLVVLLVQLNVLSVVLSVVSNVQSVCSNRHVDHQDFAPQDDPPSQAGHGVNLVSCLCRRLVSSLSNLVSQVVDPVSVVQLLSVLLSLLSVLLSCLQNVVVNVCSRVCQQCVCCPPPHVQVLLVVLSVCCNPVRNSPVSSVSNVLSSLCVPQADPVCRNVLSVLSNQLSVQLSVLSCCCRPPNVDDVDSSNVSNVSSVVSNVVSVVSSCCRRPVVVVVVVVVVCVVPDPPDDD

Radius of gyration: 22.99 Å; Cα contacts (8 Å, |Δi|>4): 428; chains: 1; bounding box: 50×50×83 Å

Nearest PDB structures (foldseek):
  4hyj-assembly1_A  TM=3.238E-01  e=5.551E-01  Exiguobacterium artemiae
  1at9-assembly1_A  TM=2.314E-01  e=4.131E-01  Halobacterium salinarum
  6lw5-assembly1_A  TM=2.657E-01  e=2.054E+00  Escherichia coli

Secondary structure (DSSP, 8-state):
-TTTT-SHHHHHHHHHHT-S-HHHHHHHHHHHHHHHHHHHHHHHHHHHHHHHTTGGG--HHHHHHHHHHHHHHHHHHHHHHHHHHHHHHSS--PPEEEEESGGG-EEEEHHHHIIIIIIIHHHHHHHHHHHTSHHHHT-HHHHHHHHHHHHHHIIIIIIHHHHHTTHHHH-TT-TTSTTHHHHHHHHIIIIIIIIIIHHHHHHHHHHHHHHS-HHHHHHHHHHHHHHHHHHHHHHHHHHHT---TTSHHHHHHHHHHHHHHHHHHHHHIIIIIHHHHHHHHHHHHTSPPPP-

Solvent-accessible surface area (backbone atoms only — not comparable to full-atom values): 14341 Å² total; per-residue (Å²): 83,103,54,60,56,54,62,62,65,54,45,54,46,35,58,70,53,64,41,95,40,61,54,56,44,41,48,30,39,54,51,29,51,52,54,51,50,53,51,52,52,53,51,50,51,40,51,50,51,40,58,74,73,39,52,90,77,49,64,69,69,42,33,53,37,28,51,51,9,53,48,30,26,53,52,24,51,54,52,50,52,54,50,35,51,44,28,35,69,41,78,53,69,73,58,63,39,84,62,33,73,80,94,51,59,10,26,37,44,41,60,55,49,38,44,36,52,22,33,46,40,10,37,45,34,35,33,49,28,51,54,71,38,77,70,35,66,74,33,35,30,58,45,24,23,35,48,26,46,49,50,16,39,46,37,44,37,55,48,38,47,56,44,31,58,37,20,78,42,27,29,88,83,35,80,85,28,91,26,22,64,24,41,56,47,35,51,49,42,30,48,56,39,16,64,42,46,22,50,48,48,27,55,50,28,55,47,36,74,71,50,30,55,77,89,52,36,48,59,38,14,46,37,35,42,53,8,50,50,35,24,50,54,12,41,51,37,16,31,76,74,40,55,50,84,84,28,72,14,45,50,39,19,50,54,10,48,52,37,32,48,52,27,51,54,49,44,49,41,48,40,50,50,51,52,52,53,52,55,52,53,52,51,64,74,69,53,77,79,80,84,130

Sequence (292 aa):
MEFGNFPPLIGSYVQFVGINSVDDFAGALVGSHSHEMAVSVMVLIVVLMAQQFGYSMRKGSARTLAAIGLSLVAIGTVVMTVMYVAAAFTTWSPPAWFVSGPGGANGIASDDVITGILVMGGGLLVAAALVLERSSIRMPVRLAAAWSWLLSFATVVVAGFAIEMNEVYFGAGDQGAPGAAKDAVFTWLHQDIGLFLFPFIVLVMLVVERLVAHGHRGWIGWTAIIGTTITFIGGLIFVFLEPALYGPGYIISTIGLVIVGIALLATLWWGAIASIVEHTKDRARHAPPIPA